Protein AF-A0A210Q682-F1 (afdb_monomer_lite)

Foldseek 3Di:
DLCLCQANDDPCSNVVVLVVVLVVCLVVVVVLDVVCDPVVLVCLQQDDTPRNLVSLVSVLSSLVSCVVPPCNVVSLVSLLVSLLVSLVNPLELSNQLSVLVSCVVVVSSHHDDPCNLSNLLSLLVSLQQYDQDPDPVCNVVSLVSLLSSLVSSLVSVVVDDVVSVLSNLVSLLCQQLDDDPVPDHTDLSSLSNVQSRDLVSLLVSLLVQLPPPVRDLSSLLSSLLSLLVNLVRPPGDPSLSNNVSNLVNCVVVPVVVSVVVSCVVCVVVLVVSVVVCVVVVDDDSD

Sequence (286 aa):
MSKWYLEGDSDVALSEGLSVYKLWAKYNLSVFEEYFNRQFLLTLLSSTYRNEANAVTLLHESMILLQCSSVCSSHMQVIEAKAISYVREHPSLPCISNFVKFLKEFRSCIPKGDFTGRFCVSLIDALSICSVPDNHEDVHQYVLGAEDISCLIKDIWDKTDSEVVMMSLKAIFGIISSVDEAGVEPSFCLGALAQHIPTEMLKVVVKFTINNPAIDNFSMTAALQRIVDWLQWPTARNIDQWIIAFLKGLAAVKRYSILISVTESKIEQVSKYELEADSNGRSSIL

Radius of gyration: 21.77 Å; chains: 1; bounding box: 48×41×62 Å

Organism: Mizuhopecten yessoensis (NCBI:txid6573)

Secondary structure (DSSP, 8-state):
-HHHHHH--SHHHHHHHHHHHHHHHHH-HHHHHHHS-HHHHHHHHHS--TTHHHHHHHHHHHHHHTTTSTTHHHHHHHHHHHHHHHHHH---HHHHHHHHHHHHH-GGGS--TTHHHHHHHHHHHHHHHPPPPSSHHHHHHHHHHHHHHHHHHHHHHTTS-HHHHHHHHHHHHHHHT---TT--PPPGGGHHHHTTS-HHHHHHHHHHHHH-TTS-HHHHHHHHHHHHHGGGSTT--SHHHHHHHHHHHHHHTT-HHHHHHHHHHHHHHHHHHHHHHHTTT-----

Structure (mmCIF, N/CA/C/O backbone):
data_AF-A0A210Q682-F1
#
_entry.id   AF-A0A210Q682-F1
#
loop_
_atom_site.group_PDB
_atom_site.id
_atom_site.type_symbol
_atom_site.label_atom_id
_atom_site.label_alt_id
_atom_site.label_comp_id
_atom_site.label_asym_id
_atom_site.label_entity_id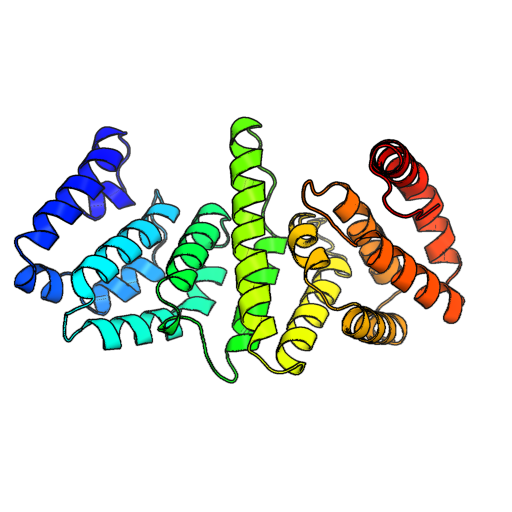
_atom_site.label_seq_id
_atom_site.pdbx_PDB_ins_code
_atom_site.Cartn_x
_atom_site.Cartn_y
_atom_site.Cartn_z
_atom_site.occupancy
_atom_site.B_iso_or_equiv
_atom_site.auth_seq_id
_atom_site.auth_comp_id
_atom_site.auth_asym_id
_atom_site.auth_atom_id
_atom_site.pdbx_PDB_model_num
ATOM 1 N N . MET A 1 1 ? -24.644 5.558 18.166 1.00 75.69 1 MET A N 1
ATOM 2 C CA . MET A 1 1 ? -23.324 6.212 18.300 1.00 75.69 1 MET A CA 1
ATOM 3 C C . MET A 1 1 ? -22.421 5.806 17.147 1.00 75.69 1 MET A C 1
ATOM 5 O O . MET A 1 1 ? -22.250 6.617 16.254 1.00 75.69 1 MET A O 1
ATOM 9 N N . SER A 1 2 ? -21.988 4.543 17.060 1.00 80.12 2 SER A N 1
ATOM 10 C CA . SER A 1 2 ? -21.234 4.013 15.904 1.00 80.12 2 SER A CA 1
ATOM 11 C C . SER A 1 2 ? -21.908 4.305 14.556 1.00 80.12 2 SER A C 1
ATOM 13 O O . SER A 1 2 ? -21.288 4.872 13.670 1.00 80.12 2 SER A O 1
ATOM 15 N N . LYS A 1 3 ? -23.215 4.036 14.431 1.00 85.44 3 LYS A N 1
ATOM 16 C CA . LYS A 1 3 ? -23.981 4.341 13.209 1.00 85.44 3 LYS A CA 1
ATOM 17 C C . LYS A 1 3 ? -23.988 5.832 12.839 1.00 85.44 3 LYS A C 1
ATOM 19 O O . LYS A 1 3 ? -23.982 6.146 11.663 1.00 85.44 3 LYS A O 1
ATOM 24 N N . TRP A 1 4 ? -23.988 6.745 13.813 1.00 85.44 4 TRP A N 1
ATOM 25 C CA . TRP A 1 4 ? -23.920 8.186 13.520 1.00 85.44 4 TRP A CA 1
ATOM 26 C C . TRP A 1 4 ? -22.554 8.583 12.972 1.00 85.44 4 TRP A C 1
ATOM 28 O O . TRP A 1 4 ? -22.479 9.422 12.090 1.00 85.44 4 TRP A O 1
ATOM 38 N N . TYR A 1 5 ? -21.488 7.950 13.456 1.00 90.12 5 TYR A N 1
ATOM 39 C CA . TYR A 1 5 ? -20.140 8.231 12.982 1.00 90.12 5 TYR A CA 1
ATOM 40 C C . TYR A 1 5 ? -19.838 7.600 11.612 1.00 90.12 5 TYR A C 1
ATOM 42 O O . TYR A 1 5 ? -19.104 8.171 10.811 1.00 90.12 5 TYR A O 1
ATOM 50 N N . LEU A 1 6 ? -20.414 6.429 11.328 1.00 89.06 6 LEU A N 1
ATOM 51 C CA . LEU A 1 6 ? -20.196 5.701 10.072 1.00 89.06 6 LEU A CA 1
ATOM 52 C C . LEU A 1 6 ? -21.124 6.179 8.943 1.00 89.06 6 LEU A C 1
ATOM 54 O O . LEU A 1 6 ? -20.691 6.306 7.803 1.00 89.06 6 LEU A O 1
ATOM 58 N N . GLU A 1 7 ? -22.382 6.485 9.268 1.00 88.69 7 GLU A N 1
ATOM 59 C CA . GLU A 1 7 ? -23.459 6.757 8.298 1.00 88.69 7 GLU A CA 1
ATOM 60 C C . GLU A 1 7 ? -24.089 8.147 8.461 1.00 88.69 7 GLU A C 1
ATOM 62 O O . GLU A 1 7 ? -25.130 8.425 7.872 1.00 88.69 7 GLU A O 1
ATOM 67 N N . GLY A 1 8 ? -23.538 8.995 9.331 1.00 84.81 8 GLY A N 1
ATOM 68 C CA . GLY A 1 8 ? -24.063 10.336 9.566 1.00 84.81 8 GLY A CA 1
ATOM 69 C C . GLY A 1 8 ? -23.749 11.302 8.430 1.00 84.81 8 GLY A C 1
ATOM 70 O O . GLY A 1 8 ? -22.712 11.199 7.776 1.00 84.81 8 GLY A O 1
ATOM 71 N N . ASP A 1 9 ? -24.644 12.277 8.269 1.00 86.06 9 ASP A N 1
ATOM 72 C CA . ASP A 1 9 ? -24.601 13.269 7.185 1.00 86.06 9 ASP A CA 1
ATOM 73 C C . ASP A 1 9 ? -24.245 14.675 7.672 1.00 86.06 9 ASP A C 1
ATOM 75 O O . ASP A 1 9 ? -23.995 15.561 6.862 1.00 86.06 9 ASP A O 1
ATOM 79 N N . SER A 1 10 ? -24.280 14.907 8.986 1.00 85.06 10 SER A N 1
ATOM 80 C CA . SER A 1 10 ? -24.019 16.215 9.580 1.00 85.06 10 SER A CA 1
ATOM 81 C C . SER A 1 10 ? -22.682 16.240 10.306 1.00 85.06 10 SER A C 1
ATOM 83 O O . SER A 1 10 ? -22.306 15.272 10.971 1.00 85.06 10 SER A O 1
ATOM 85 N N . ASP A 1 11 ? -22.012 17.392 10.270 1.00 79.62 11 ASP A N 1
ATOM 86 C CA . ASP A 1 11 ? -20.754 17.614 10.994 1.00 79.62 11 ASP A CA 1
ATOM 87 C C . ASP A 1 11 ? -20.893 17.311 12.488 1.00 79.62 11 ASP A C 1
ATOM 89 O O . ASP A 1 11 ? -19.981 16.773 13.111 1.00 79.62 11 ASP A O 1
ATOM 93 N N . VAL A 1 12 ? -22.070 17.579 13.064 1.00 82.19 12 VAL A N 1
ATOM 94 C CA . VAL A 1 12 ? -22.389 17.247 14.459 1.00 82.19 12 VAL A CA 1
ATOM 95 C C . VAL A 1 12 ? -22.458 15.732 14.658 1.00 82.19 12 VAL A C 1
ATOM 97 O O . VAL A 1 12 ? -21.885 15.219 15.612 1.00 82.19 12 VAL A O 1
ATOM 100 N N . ALA A 1 13 ? -23.113 14.987 13.760 1.00 81.69 13 ALA A N 1
ATOM 101 C CA . ALA A 1 13 ? -23.183 13.529 13.865 1.00 81.69 13 ALA A CA 1
ATOM 102 C C . ALA A 1 13 ? -21.793 12.878 13.781 1.00 81.69 13 ALA A C 1
ATOM 104 O O . ALA A 1 13 ? -21.544 11.899 14.486 1.00 81.69 13 ALA A O 1
ATOM 105 N N . LEU A 1 14 ? -20.889 13.437 12.972 1.00 84.06 14 LEU A N 1
ATOM 106 C CA . LEU A 1 14 ? -19.518 12.947 12.828 1.00 84.06 14 LEU A CA 1
ATOM 107 C C . LEU A 1 14 ? -18.627 13.345 14.017 1.00 84.06 14 LEU A C 1
ATOM 109 O O . LEU A 1 14 ? -17.964 12.488 14.602 1.00 84.06 14 LEU A O 1
ATOM 113 N N . SER A 1 15 ? -18.634 14.618 14.416 1.00 79.75 15 SER A N 1
ATOM 114 C CA . SER A 1 15 ? -17.775 15.133 15.498 1.00 79.75 15 SER A CA 1
ATOM 115 C C . SER A 1 15 ? -18.206 14.652 16.890 1.00 79.75 15 SER A C 1
ATOM 117 O O . SER A 1 15 ? -17.383 14.168 17.675 1.00 79.75 15 SER A O 1
ATOM 119 N N . GLU A 1 16 ? -19.504 14.700 17.188 1.00 86.81 16 GLU A N 1
ATOM 120 C CA . GLU A 1 16 ? -20.049 14.217 18.459 1.00 86.81 16 GLU A CA 1
ATOM 121 C C . GLU A 1 16 ? -20.175 12.693 18.466 1.00 86.81 16 GLU A C 1
ATOM 123 O O . GLU A 1 16 ? -19.984 12.057 19.501 1.00 86.81 16 GLU A O 1
ATOM 128 N N . GLY A 1 17 ? -20.448 12.067 17.316 1.00 88.88 17 GLY A N 1
ATOM 129 C CA . GLY A 1 17 ? -20.654 10.621 17.222 1.00 88.88 17 GLY A CA 1
ATOM 130 C C . GLY A 1 17 ? -19.478 9.811 17.764 1.00 88.88 17 GLY A C 1
ATOM 131 O O . GLY A 1 17 ? -19.692 8.887 18.558 1.00 88.88 17 GLY A O 1
ATOM 132 N N . LEU A 1 18 ? -18.248 10.181 17.389 1.00 90.19 18 LEU A N 1
ATOM 133 C CA . LEU A 1 18 ? -17.036 9.532 17.893 1.00 90.19 18 LEU A CA 1
ATOM 134 C C . LEU A 1 18 ? -16.775 9.873 19.365 1.00 90.19 18 LEU A C 1
ATOM 136 O O . LEU A 1 18 ? -16.440 8.992 20.156 1.00 90.19 18 LEU A O 1
ATOM 140 N N . SER A 1 19 ? -16.962 11.134 19.751 1.00 90.88 19 SER A N 1
ATOM 141 C CA . SER A 1 19 ? -16.722 11.607 21.120 1.00 90.88 19 SER A CA 1
ATOM 142 C C . SER A 1 19 ? -17.639 10.910 22.128 1.00 90.88 19 SER A C 1
ATOM 144 O O . SER A 1 19 ? -17.172 10.352 23.125 1.00 90.88 19 SER A O 1
ATOM 146 N N . VAL A 1 20 ? -18.939 10.855 21.828 1.00 92.88 20 VAL A N 1
ATOM 147 C CA . VAL A 1 20 ? -19.940 10.161 22.641 1.00 92.88 20 VAL A CA 1
ATOM 148 C C . VAL A 1 20 ? -19.671 8.654 22.654 1.00 92.88 20 VAL A C 1
ATOM 150 O O . VAL A 1 20 ? -19.749 8.043 23.718 1.00 92.88 20 VAL A O 1
ATOM 153 N N . TYR A 1 21 ? -19.287 8.056 21.518 1.00 93.62 21 TYR A N 1
ATOM 154 C CA . TYR A 1 21 ? -18.895 6.643 21.452 1.00 93.62 21 TYR A CA 1
ATOM 155 C C . TYR A 1 21 ? -17.741 6.322 22.410 1.00 93.62 21 TYR A C 1
ATOM 157 O O . TYR A 1 21 ? -17.871 5.423 23.243 1.00 93.62 21 TYR A O 1
ATOM 165 N N . LYS A 1 22 ? -16.647 7.092 22.345 1.00 93.44 22 LYS A N 1
ATOM 166 C CA . LYS A 1 22 ? -15.458 6.910 23.192 1.00 93.44 22 LYS A CA 1
ATOM 167 C C . LYS A 1 22 ? -15.783 7.062 24.673 1.00 93.44 22 LYS A C 1
ATOM 169 O O . LYS A 1 22 ? -15.381 6.227 25.481 1.00 93.44 22 LYS A O 1
ATOM 174 N N . LEU A 1 23 ? -16.509 8.121 25.034 1.00 94.00 23 LEU A N 1
ATOM 175 C CA . LEU A 1 23 ? -16.883 8.383 26.423 1.00 94.00 23 LEU A CA 1
ATOM 176 C C . LEU A 1 23 ? -17.783 7.275 26.961 1.00 94.00 23 LEU A C 1
ATOM 178 O O . LEU A 1 23 ? -17.499 6.718 28.020 1.00 94.00 23 LEU A O 1
ATOM 182 N N . TRP A 1 24 ? -18.829 6.910 26.222 1.00 94.69 24 TRP A N 1
ATOM 183 C CA . TRP A 1 24 ? -19.745 5.864 26.657 1.00 94.69 24 TRP A CA 1
ATOM 184 C C . TRP A 1 24 ? -19.026 4.524 26.832 1.00 94.69 24 TRP A C 1
ATOM 186 O O . TRP A 1 24 ? -19.178 3.894 27.878 1.00 94.69 24 TRP A O 1
ATOM 196 N N . ALA A 1 25 ? -18.195 4.125 25.866 1.00 94.12 25 ALA A N 1
ATOM 197 C CA . ALA A 1 25 ? -17.440 2.877 25.929 1.00 94.12 25 ALA A CA 1
ATOM 198 C C . ALA A 1 25 ? -16.466 2.851 27.119 1.00 94.12 25 ALA A C 1
ATOM 200 O O . ALA A 1 25 ? -16.417 1.867 27.854 1.00 94.12 25 ALA A O 1
ATOM 201 N N . LYS A 1 26 ? -15.767 3.963 27.385 1.00 93.69 26 LYS A N 1
ATOM 202 C CA . LYS A 1 26 ? -14.849 4.098 28.527 1.00 93.69 26 LYS A CA 1
ATOM 203 C C . LYS A 1 26 ? -15.537 3.901 29.883 1.00 93.69 26 LYS A C 1
ATOM 205 O O . LYS A 1 26 ? -14.935 3.319 30.781 1.00 93.69 26 LYS A O 1
ATOM 210 N N . TYR A 1 27 ? -16.768 4.385 30.048 1.00 94.19 27 TYR A N 1
ATOM 211 C CA . TYR A 1 27 ? -17.518 4.242 31.305 1.00 94.19 27 TYR A CA 1
ATOM 212 C C . TYR A 1 27 ? -18.336 2.944 31.396 1.00 94.19 27 TYR A C 1
ATOM 214 O O . TYR A 1 27 ? -18.815 2.615 32.477 1.00 94.19 27 TYR A O 1
ATOM 222 N N . ASN A 1 28 ? -18.481 2.197 30.296 1.00 94.44 28 ASN A N 1
ATOM 223 C CA . ASN A 1 28 ? -19.304 0.987 30.217 1.00 94.44 28 ASN A CA 1
ATOM 224 C C . ASN A 1 28 ? -18.528 -0.186 29.592 1.00 94.44 28 ASN A C 1
ATOM 226 O O . ASN A 1 28 ? -19.061 -0.893 28.740 1.00 94.44 28 ASN A O 1
ATOM 230 N N . LEU A 1 29 ? -17.268 -0.393 30.000 1.00 93.00 29 LEU A N 1
ATOM 231 C CA . LEU A 1 29 ? -16.345 -1.335 29.348 1.00 93.00 29 LEU A CA 1
ATOM 232 C C . LEU A 1 29 ? -16.886 -2.767 29.225 1.00 93.00 29 LEU A C 1
ATOM 234 O O . LEU A 1 29 ? -16.756 -3.357 28.162 1.00 93.00 29 LEU A O 1
ATOM 238 N N . SER A 1 30 ? -17.538 -3.316 30.254 1.00 91.81 30 SER A N 1
ATOM 239 C CA . SER A 1 30 ? -18.095 -4.678 30.187 1.00 91.81 30 SER A CA 1
ATOM 240 C C . SER A 1 30 ? -19.181 -4.817 29.116 1.00 91.81 30 SER A C 1
ATOM 242 O O . SER A 1 30 ? -19.174 -5.757 28.331 1.00 91.81 30 SER A O 1
ATOM 244 N N . VAL A 1 31 ? -20.086 -3.840 29.032 1.00 94.62 31 VAL A N 1
ATOM 245 C CA . VAL A 1 31 ? -21.132 -3.800 27.999 1.00 94.62 31 VAL A CA 1
ATOM 246 C C . VAL A 1 31 ? -20.513 -3.537 26.626 1.00 94.62 31 VAL A C 1
ATOM 248 O O . VAL A 1 31 ? -20.968 -4.058 25.609 1.00 94.62 31 VAL A O 1
ATOM 251 N N . PHE A 1 32 ? -19.456 -2.727 26.585 1.00 94.81 32 PHE A N 1
ATOM 252 C CA . PHE A 1 32 ? -18.733 -2.431 25.360 1.00 94.81 32 PHE A CA 1
ATOM 253 C C . PHE A 1 32 ? -18.017 -3.660 24.790 1.00 94.81 32 PHE A C 1
ATOM 255 O O . PHE A 1 32 ? -18.049 -3.851 23.579 1.00 94.81 32 PHE A O 1
ATOM 262 N N . GLU A 1 33 ? -17.436 -4.513 25.635 1.00 94.06 33 GLU A N 1
ATOM 263 C CA . GLU A 1 33 ? -16.836 -5.792 25.231 1.00 94.06 33 GLU A CA 1
ATOM 264 C C . GLU A 1 33 ? -17.853 -6.721 24.556 1.00 94.06 33 GLU A C 1
ATOM 266 O O . GLU A 1 33 ? -17.550 -7.331 23.530 1.00 94.06 33 GLU A O 1
ATOM 271 N N . GLU A 1 34 ? -19.076 -6.796 25.085 1.00 93.50 34 GLU A N 1
ATOM 272 C CA . GLU A 1 34 ? -20.160 -7.586 24.487 1.00 93.50 34 GLU A CA 1
ATOM 273 C C . GLU A 1 34 ? -20.662 -6.980 23.169 1.00 93.50 34 GLU A C 1
ATOM 275 O O . GLU A 1 34 ? -20.957 -7.701 22.207 1.00 93.50 34 GLU A O 1
ATOM 280 N N . TYR A 1 35 ? -20.753 -5.648 23.110 1.00 93.88 35 TYR A N 1
ATOM 281 C CA . TYR A 1 35 ? -21.166 -4.915 21.916 1.00 93.88 35 TYR A CA 1
ATOM 282 C C . TYR A 1 35 ? -20.137 -5.045 20.784 1.00 93.88 35 TYR A C 1
ATOM 284 O O . TYR A 1 35 ? -20.489 -5.416 19.661 1.00 93.88 35 TYR A O 1
ATOM 292 N N . PHE A 1 36 ? -18.864 -4.759 21.070 1.00 95.12 36 PHE A N 1
ATOM 293 C CA . PHE A 1 36 ? -17.760 -4.817 20.115 1.00 95.12 36 PHE A CA 1
ATOM 294 C C . PHE A 1 36 ? -17.254 -6.256 19.987 1.00 95.12 36 PHE A C 1
ATOM 296 O O . PHE A 1 36 ? -16.093 -6.556 20.222 1.00 95.12 36 PHE A O 1
ATOM 303 N N . ASN A 1 37 ? -18.152 -7.170 19.641 1.00 94.19 37 ASN A N 1
ATOM 304 C CA . ASN A 1 37 ? -17.829 -8.578 19.470 1.00 94.19 37 ASN A CA 1
ATOM 305 C C . ASN A 1 37 ? -17.298 -8.883 18.059 1.00 94.19 37 ASN A C 1
ATOM 307 O O . ASN A 1 37 ? -17.329 -8.060 17.139 1.00 94.19 37 ASN A O 1
ATOM 311 N N . ARG A 1 38 ? -16.887 -10.140 17.859 1.00 94.69 38 ARG A N 1
ATOM 312 C CA . ARG A 1 38 ? -16.397 -10.660 16.575 1.00 94.69 38 ARG A CA 1
ATOM 313 C C . ARG A 1 38 ? -17.326 -10.368 15.390 1.00 94.69 38 ARG A C 1
ATOM 315 O O . ARG A 1 38 ? -16.827 -10.070 14.309 1.00 94.69 38 ARG A O 1
ATOM 322 N N . GLN A 1 39 ? -18.645 -10.476 15.554 1.00 95.25 39 GLN A N 1
ATOM 323 C CA . GLN A 1 39 ? -19.583 -10.257 14.450 1.00 95.25 39 GLN A CA 1
ATOM 324 C C . GLN A 1 39 ? -19.630 -8.781 14.051 1.00 95.25 39 GLN A C 1
ATOM 326 O O . GLN A 1 39 ? -19.617 -8.467 12.858 1.00 95.25 39 GLN A O 1
ATOM 331 N N . PHE A 1 40 ? -19.642 -7.880 15.037 1.00 94.81 40 PHE A N 1
ATOM 332 C CA . PHE A 1 40 ? -19.555 -6.446 14.778 1.00 94.81 40 PHE A CA 1
ATOM 333 C C . PHE A 1 40 ? -18.237 -6.094 14.083 1.00 94.81 40 PHE A C 1
ATOM 335 O O . PHE A 1 40 ? -18.261 -5.421 13.059 1.00 94.81 40 PHE A O 1
ATOM 342 N N . LEU A 1 41 ? -17.109 -6.626 14.563 1.00 95.56 41 LEU A N 1
ATOM 343 C CA . LEU A 1 41 ? -15.789 -6.412 13.964 1.00 95.56 41 LEU A CA 1
ATOM 344 C C . LEU A 1 41 ? -15.712 -6.884 12.502 1.00 95.56 41 LEU A C 1
ATOM 346 O O . LEU A 1 41 ? -15.199 -6.169 11.646 1.00 95.56 41 LEU A O 1
ATOM 350 N N . LEU A 1 42 ? -16.249 -8.068 12.192 1.00 95.38 42 LEU A N 1
ATOM 351 C CA . LEU A 1 42 ? -16.309 -8.569 10.814 1.00 95.38 42 LEU A CA 1
ATOM 352 C C . LEU A 1 42 ? -17.178 -7.679 9.922 1.00 95.38 42 LEU A C 1
ATOM 354 O O . LEU A 1 42 ? -16.819 -7.423 8.777 1.00 95.38 42 LEU A O 1
ATOM 358 N N . THR A 1 43 ? -18.301 -7.197 10.455 1.00 94.69 43 THR A N 1
ATOM 359 C CA . THR A 1 43 ? -19.189 -6.275 9.739 1.00 94.69 43 THR A CA 1
ATOM 360 C C . THR A 1 43 ? -18.481 -4.945 9.481 1.00 94.69 43 THR A C 1
ATOM 362 O O . THR A 1 43 ? -18.525 -4.453 8.358 1.00 94.69 43 THR A O 1
ATOM 365 N N . LEU A 1 44 ? -17.763 -4.419 10.478 1.00 94.62 44 LEU A N 1
ATOM 366 C CA . LEU A 1 44 ? -16.999 -3.174 10.391 1.00 94.62 44 LEU A CA 1
ATOM 367 C C . LEU A 1 44 ? -15.909 -3.219 9.315 1.00 94.62 44 LEU A C 1
ATOM 369 O O . LEU A 1 44 ? -15.661 -2.214 8.663 1.00 94.62 44 LEU A O 1
ATOM 373 N N . LEU A 1 45 ? -15.268 -4.373 9.120 1.00 94.06 45 LEU A N 1
ATOM 374 C CA . LEU A 1 45 ? -14.185 -4.530 8.144 1.00 94.06 45 LEU A CA 1
ATOM 375 C C . LEU A 1 45 ? -14.667 -4.871 6.725 1.00 94.06 45 LEU A C 1
ATOM 377 O O . LEU A 1 45 ? -13.923 -4.654 5.777 1.00 94.06 45 LEU A O 1
ATOM 381 N N . SER A 1 46 ? -15.872 -5.420 6.561 1.00 91.50 46 SER A N 1
ATOM 382 C CA . SER A 1 46 ? -16.365 -5.878 5.249 1.00 91.50 46 SER A CA 1
ATOM 383 C C . SER A 1 46 ? -17.531 -5.063 4.684 1.00 91.50 46 SER A C 1
ATOM 385 O O . SER A 1 46 ? -17.927 -5.296 3.548 1.00 91.50 46 SER A O 1
ATOM 387 N N . SER A 1 47 ? -18.107 -4.130 5.444 1.00 90.56 47 SER A N 1
ATOM 388 C CA . SER A 1 47 ? -19.213 -3.296 4.951 1.00 90.56 47 SER A CA 1
ATOM 389 C C . SER A 1 47 ? -18.699 -2.010 4.317 1.00 90.56 47 SER A C 1
ATOM 391 O O . SER A 1 47 ? -17.756 -1.403 4.816 1.00 90.56 47 SER A O 1
ATOM 393 N N . THR A 1 48 ? -19.377 -1.560 3.267 1.00 89.31 48 THR A N 1
ATOM 394 C CA . THR A 1 48 ? -19.221 -0.219 2.695 1.00 89.31 48 THR A CA 1
ATOM 395 C C . THR A 1 48 ? -20.114 0.751 3.463 1.00 89.31 48 THR A C 1
ATOM 397 O O . THR A 1 48 ? -21.341 0.627 3.423 1.00 89.31 48 THR A O 1
ATOM 400 N N . TYR A 1 49 ? -19.505 1.685 4.185 1.00 89.56 49 TYR A N 1
ATOM 401 C CA . TYR A 1 49 ? -20.200 2.738 4.930 1.00 89.56 49 TYR A CA 1
ATOM 402 C C . TYR A 1 49 ? -20.207 4.030 4.123 1.00 89.56 49 TYR A C 1
ATOM 404 O O . TYR A 1 49 ? -19.323 4.237 3.299 1.00 89.56 49 TYR A O 1
ATOM 412 N N . ARG A 1 50 ? -21.126 4.959 4.402 1.00 86.44 50 ARG A N 1
ATOM 413 C CA . ARG A 1 50 ? -21.066 6.286 3.769 1.00 86.44 50 ARG A CA 1
ATOM 414 C C . ARG A 1 50 ? -19.728 6.993 4.004 1.00 86.44 50 ARG A C 1
ATOM 416 O O . ARG A 1 50 ? -19.197 7.618 3.094 1.00 86.44 50 ARG A O 1
ATOM 423 N N . ASN A 1 51 ? -19.189 6.883 5.217 1.00 88.25 51 ASN A N 1
ATOM 424 C CA . ASN A 1 51 ? -17.887 7.430 5.587 1.00 88.25 51 ASN A CA 1
ATOM 425 C C . ASN A 1 51 ? -16.894 6.284 5.832 1.00 88.25 51 ASN A C 1
ATOM 427 O O . ASN A 1 51 ? -16.533 6.003 6.974 1.00 88.25 51 ASN A O 1
ATOM 431 N N . GLU A 1 52 ? -16.472 5.588 4.774 1.00 88.00 52 GLU A N 1
ATOM 432 C CA . GLU A 1 52 ? -15.653 4.364 4.873 1.00 88.00 52 GLU A CA 1
ATOM 433 C C . GLU A 1 52 ? -14.394 4.535 5.741 1.00 88.00 52 GLU A C 1
ATOM 435 O O . GLU A 1 52 ? -14.104 3.694 6.594 1.00 88.00 52 GLU A O 1
ATOM 440 N N . ALA A 1 53 ? -13.695 5.669 5.618 1.00 88.75 53 ALA A N 1
ATOM 441 C CA . ALA A 1 53 ? -12.466 5.935 6.371 1.00 88.75 53 ALA A CA 1
ATOM 442 C C . ALA A 1 53 ? -12.683 5.987 7.897 1.00 88.75 53 ALA A C 1
ATOM 444 O O . ALA A 1 53 ? -11.746 5.736 8.664 1.00 88.75 53 ALA A O 1
ATOM 445 N N . ASN A 1 54 ? -13.916 6.261 8.342 1.00 92.44 54 ASN A N 1
ATOM 446 C CA . ASN A 1 54 ? -14.292 6.305 9.754 1.00 92.44 54 ASN A CA 1
ATOM 447 C C . ASN A 1 54 ? -14.380 4.908 10.378 1.00 92.44 54 ASN A C 1
ATOM 449 O O . ASN A 1 54 ? -14.256 4.788 11.600 1.00 92.44 54 ASN A O 1
ATOM 453 N N . ALA A 1 55 ? -14.561 3.851 9.576 1.00 93.56 55 ALA A N 1
ATOM 454 C CA . ALA A 1 55 ? -14.618 2.479 10.077 1.00 93.56 55 ALA A CA 1
ATOM 455 C C . ALA A 1 55 ? -13.329 2.103 10.814 1.00 93.56 55 ALA A C 1
ATOM 457 O O . ALA A 1 55 ? -13.371 1.577 11.928 1.00 93.56 55 ALA A O 1
ATOM 458 N N . VAL A 1 56 ? -12.179 2.460 10.239 1.00 94.81 56 VAL A N 1
ATOM 459 C CA . VAL A 1 56 ? -10.874 2.204 10.855 1.00 94.81 56 VAL A CA 1
ATOM 460 C C . VAL A 1 56 ? -10.611 3.117 12.043 1.00 94.81 56 VAL A C 1
ATOM 462 O O . VAL A 1 56 ? -10.056 2.658 13.036 1.00 94.81 56 VAL A O 1
ATOM 465 N N . THR A 1 57 ? -11.027 4.382 11.994 1.00 93.69 57 THR A N 1
ATOM 466 C CA . THR A 1 57 ? -10.898 5.278 13.153 1.00 93.69 57 THR A CA 1
ATOM 467 C C . THR A 1 57 ? -11.688 4.735 14.344 1.00 93.69 57 THR A C 1
ATOM 469 O O . THR A 1 57 ? -11.185 4.679 15.464 1.00 93.69 57 THR A O 1
ATOM 472 N N . LEU A 1 58 ? -12.909 4.248 14.102 1.00 94.50 58 LEU A N 1
ATOM 473 C CA . LEU A 1 58 ? -13.721 3.610 15.133 1.00 94.50 58 LEU A CA 1
ATOM 474 C C . LEU A 1 58 ? -13.085 2.302 15.623 1.00 94.50 58 LEU A C 1
ATOM 476 O O . LEU A 1 58 ? -13.077 2.053 16.830 1.00 94.50 58 LEU A O 1
ATOM 480 N N . LEU A 1 59 ? -12.533 1.483 14.721 1.00 96.00 59 LEU A N 1
ATOM 481 C CA . LEU A 1 59 ? -11.776 0.279 15.073 1.00 96.00 59 LEU A CA 1
ATOM 482 C C . LEU A 1 59 ? -10.599 0.610 15.994 1.00 96.00 59 LEU A C 1
ATOM 484 O O . LEU A 1 59 ? -10.437 -0.031 17.028 1.00 96.00 59 LEU A O 1
ATOM 488 N N . HIS A 1 60 ? -9.798 1.607 15.629 1.00 95.88 60 HIS A N 1
ATOM 489 C CA . HIS A 1 60 ? -8.616 2.038 16.368 1.00 95.88 60 HIS A CA 1
ATOM 490 C C . HIS A 1 60 ? -8.969 2.451 17.797 1.00 95.88 60 HIS A C 1
ATOM 492 O O . HIS A 1 60 ? -8.443 1.875 18.749 1.00 95.88 60 HIS A O 1
ATOM 498 N N . GLU A 1 61 ? -9.956 3.331 17.956 1.00 95.12 61 GLU A N 1
ATOM 499 C CA . GLU A 1 61 ? -10.440 3.770 19.269 1.00 95.12 61 GLU A CA 1
ATOM 500 C C . GLU A 1 61 ? -11.018 2.615 20.097 1.00 95.12 61 GLU A C 1
ATOM 502 O O . GLU A 1 61 ? -10.794 2.522 21.305 1.00 95.12 61 GLU A O 1
ATOM 507 N N . SER A 1 62 ? -11.726 1.688 19.447 1.00 95.31 62 SER A N 1
ATOM 508 C CA . SER A 1 62 ? -12.272 0.499 20.112 1.00 95.31 62 SER A CA 1
ATOM 509 C C . SER A 1 62 ? -11.162 -0.421 20.613 1.00 95.31 62 SER A C 1
ATOM 511 O O . SER A 1 62 ? -11.224 -0.901 21.742 1.00 95.31 62 SER A O 1
ATOM 513 N N . MET A 1 63 ? -10.121 -0.638 19.807 1.00 96.12 63 MET A N 1
ATOM 514 C CA . MET A 1 63 ? -8.978 -1.466 20.188 1.00 96.12 63 MET A CA 1
ATOM 515 C C . MET A 1 63 ? -8.152 -0.830 21.309 1.00 96.12 63 MET A C 1
ATOM 517 O O . MET A 1 63 ? -7.696 -1.563 22.183 1.00 96.12 63 MET A O 1
ATOM 521 N N . ILE A 1 64 ? -8.009 0.502 21.345 1.00 95.56 64 ILE A N 1
ATOM 522 C CA . ILE A 1 64 ? -7.376 1.216 22.469 1.00 95.56 64 ILE A CA 1
ATOM 523 C C . ILE A 1 64 ? -8.138 0.949 23.772 1.00 95.56 64 ILE A C 1
ATOM 525 O O . ILE A 1 64 ? -7.535 0.585 24.780 1.00 95.56 64 ILE A O 1
ATOM 529 N N . LEU A 1 65 ? -9.466 1.089 23.758 1.00 94.31 65 LEU A N 1
ATOM 530 C CA . LEU A 1 65 ? -10.296 0.861 24.947 1.00 94.31 65 LEU A CA 1
ATOM 531 C C . LEU A 1 65 ? -10.265 -0.600 25.414 1.00 94.31 65 LEU A C 1
ATOM 533 O O . LEU A 1 65 ? -10.347 -0.867 26.612 1.00 94.31 65 LEU A O 1
ATOM 537 N N . LEU A 1 66 ? -10.117 -1.536 24.476 1.00 93.88 66 LEU A N 1
ATOM 538 C CA . LEU A 1 66 ? -10.094 -2.973 24.735 1.00 93.88 66 LEU A CA 1
ATOM 539 C C . LEU A 1 66 ? -8.689 -3.539 24.972 1.00 93.88 66 LEU A C 1
ATOM 541 O O . LEU A 1 66 ? -8.580 -4.743 25.181 1.00 93.88 66 LEU A O 1
ATOM 545 N N . GLN A 1 67 ? -7.617 -2.734 24.976 1.00 91.31 67 GLN A N 1
ATOM 546 C CA . GLN A 1 67 ? -6.235 -3.241 25.055 1.00 91.31 67 GLN A CA 1
ATOM 547 C C . GLN A 1 67 ? -5.985 -4.179 26.246 1.00 91.31 67 GLN A C 1
ATOM 549 O O . GLN A 1 67 ? -5.268 -5.168 26.101 1.00 91.31 67 GLN A O 1
ATOM 554 N N . CYS A 1 68 ? -6.597 -3.894 27.397 1.00 87.50 68 CYS A N 1
ATOM 555 C CA . CYS A 1 68 ? -6.472 -4.693 28.622 1.00 87.50 68 CYS A CA 1
ATOM 556 C C . CYS A 1 68 ? -7.537 -5.794 28.754 1.00 87.50 68 CYS A C 1
ATOM 558 O O . CYS A 1 68 ? -7.567 -6.501 29.761 1.00 87.50 68 CYS A O 1
ATOM 560 N N . SER A 1 69 ? -8.429 -5.924 27.772 1.00 90.19 69 SER A N 1
ATOM 561 C CA . SER A 1 69 ? -9.516 -6.893 27.793 1.00 90.19 69 SER A CA 1
ATOM 562 C C . SER A 1 69 ? -9.069 -8.275 27.320 1.00 90.19 69 SER A C 1
ATOM 564 O O . SER A 1 69 ? -8.207 -8.420 26.449 1.00 90.19 69 SER A O 1
ATOM 566 N N . SER A 1 70 ? -9.739 -9.310 27.828 1.00 89.25 70 SER A N 1
ATOM 567 C CA . SER A 1 70 ? -9.548 -10.694 27.386 1.00 89.25 70 SER A CA 1
ATOM 568 C C . SER A 1 70 ? -9.875 -10.909 25.898 1.00 89.25 70 SER A C 1
ATOM 570 O O . SER A 1 70 ? -9.273 -11.776 25.260 1.00 89.25 70 SER A O 1
ATOM 572 N N . VAL A 1 71 ? -10.764 -10.094 25.312 1.00 91.31 71 VAL A N 1
ATOM 573 C CA . VAL A 1 71 ? -11.161 -10.200 23.892 1.00 91.31 71 VAL A CA 1
ATOM 574 C C . VAL A 1 71 ? -10.161 -9.558 22.926 1.00 91.31 71 VAL A C 1
ATOM 576 O O . VAL A 1 71 ? -10.235 -9.771 21.719 1.00 91.31 71 VAL A O 1
ATOM 579 N N . CYS A 1 72 ? -9.188 -8.797 23.431 1.00 93.06 72 CYS A N 1
ATOM 580 C CA . CYS A 1 72 ? -8.240 -8.052 22.604 1.00 93.06 72 CYS A CA 1
ATOM 581 C C . CYS A 1 72 ? -7.466 -8.961 21.637 1.00 93.06 72 CYS A C 1
ATOM 583 O O . CYS A 1 72 ? -7.413 -8.711 20.433 1.00 93.06 72 CYS A O 1
ATOM 585 N N . SER A 1 73 ? -6.928 -10.072 22.150 1.00 93.69 73 SER A N 1
ATOM 586 C CA . SER A 1 73 ? -6.145 -11.025 21.354 1.00 93.69 73 SER A CA 1
ATOM 587 C C . SER A 1 73 ? -6.976 -11.675 20.241 1.00 93.69 73 SER A C 1
ATOM 589 O O . SER A 1 73 ? -6.516 -11.786 19.104 1.00 93.69 73 SER A O 1
ATOM 591 N N . SER A 1 74 ? -8.229 -12.049 20.529 1.00 94.56 74 SER A N 1
ATOM 592 C CA . SER A 1 74 ? -9.108 -12.653 19.523 1.00 94.56 74 SER A CA 1
ATOM 593 C C . SER A 1 74 ? -9.514 -11.644 18.445 1.00 94.56 74 SER A C 1
ATOM 595 O O . SER A 1 74 ? -9.573 -12.005 17.270 1.00 94.56 74 SER A O 1
ATOM 597 N N . HIS A 1 75 ? -9.714 -10.371 18.801 1.00 95.88 75 HIS A N 1
ATOM 598 C CA . HIS A 1 75 ? -9.941 -9.303 17.825 1.00 95.88 75 HIS A CA 1
ATOM 599 C C . HIS A 1 75 ? -8.716 -9.051 16.946 1.00 95.88 75 HIS A C 1
ATOM 601 O O . HIS A 1 75 ? -8.867 -8.983 15.728 1.00 95.88 75 HIS A O 1
ATOM 607 N N . MET A 1 76 ? -7.506 -9.006 17.516 1.00 96.25 76 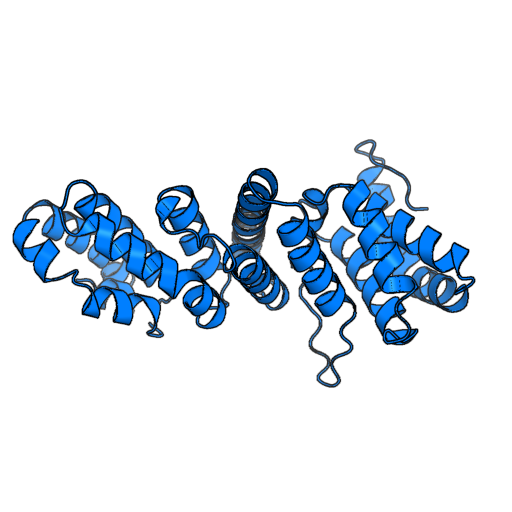MET A N 1
ATOM 608 C CA . MET A 1 76 ? -6.278 -8.855 16.725 1.00 96.25 76 MET A CA 1
ATOM 609 C C . MET A 1 76 ? -6.117 -9.977 15.690 1.00 96.25 76 MET A C 1
ATOM 611 O O . MET A 1 76 ? -5.765 -9.698 14.548 1.00 96.25 76 MET A O 1
ATOM 615 N N . GLN A 1 77 ? -6.441 -11.225 16.046 1.00 95.50 77 GLN A N 1
ATOM 616 C CA . GLN A 1 77 ? -6.409 -12.355 15.105 1.00 95.50 77 GLN A CA 1
ATOM 617 C C . GLN A 1 77 ? -7.437 -12.214 13.974 1.00 95.50 77 GLN A C 1
ATOM 619 O O . GLN A 1 77 ? -7.151 -12.556 12.827 1.00 95.50 77 GLN A O 1
ATOM 624 N N . VAL A 1 78 ? -8.637 -11.709 14.278 1.00 96.62 78 VAL A N 1
ATOM 625 C CA . VAL A 1 78 ? -9.662 -11.444 13.256 1.00 96.62 78 VAL A CA 1
ATOM 626 C C . VAL A 1 78 ? -9.200 -10.341 12.304 1.00 96.62 78 VAL A C 1
ATOM 628 O O . VAL A 1 78 ? -9.367 -10.489 11.095 1.00 96.62 78 VAL A O 1
ATOM 631 N N . ILE A 1 79 ? -8.593 -9.273 12.828 1.00 97.06 79 ILE A N 1
ATOM 632 C CA . ILE A 1 79 ? -8.070 -8.167 12.017 1.00 97.06 79 ILE A CA 1
ATOM 633 C C . ILE A 1 79 ? -6.902 -8.649 11.152 1.00 97.06 79 ILE A C 1
ATOM 635 O O . ILE A 1 79 ? -6.893 -8.366 9.958 1.00 97.06 79 ILE A O 1
ATOM 639 N N . GLU A 1 80 ? -5.978 -9.440 11.708 1.00 96.94 80 GLU A N 1
ATOM 640 C CA . GLU A 1 80 ? -4.884 -10.065 10.951 1.00 96.94 80 GLU A CA 1
ATOM 641 C C . GLU A 1 80 ? -5.420 -10.882 9.769 1.00 96.94 80 GLU A C 1
ATOM 643 O O . GLU A 1 80 ? -4.993 -10.692 8.629 1.00 96.94 80 GLU A O 1
ATOM 648 N N . ALA A 1 81 ? -6.421 -11.734 10.011 1.00 95.62 81 ALA A N 1
ATOM 649 C CA . ALA A 1 81 ? -7.035 -12.555 8.970 1.00 95.62 81 ALA A CA 1
ATOM 650 C C . ALA A 1 81 ? -7.793 -11.734 7.907 1.00 95.62 81 ALA A C 1
ATOM 652 O O . ALA A 1 81 ? -7.929 -12.180 6.767 1.00 95.62 81 ALA A O 1
ATOM 653 N N . LYS A 1 82 ? -8.295 -10.547 8.269 1.00 96.25 82 LYS A N 1
ATOM 654 C CA . LYS A 1 82 ? -9.064 -9.657 7.386 1.00 96.25 82 LYS A CA 1
ATOM 655 C C . LYS A 1 82 ? -8.245 -8.540 6.744 1.00 96.25 82 LYS A C 1
ATOM 657 O O . LYS A 1 82 ? -8.767 -7.870 5.859 1.00 96.25 82 LYS A O 1
ATOM 662 N N . ALA A 1 83 ? -6.978 -8.357 7.111 1.00 96.69 83 ALA A N 1
ATOM 663 C CA . ALA A 1 83 ? -6.172 -7.234 6.635 1.00 96.69 83 ALA A CA 1
ATOM 664 C C . ALA A 1 83 ? -6.032 -7.201 5.103 1.00 96.69 83 ALA A C 1
ATOM 666 O O . ALA A 1 83 ? -6.206 -6.151 4.493 1.00 96.69 83 ALA A O 1
ATOM 667 N N . ILE A 1 84 ? -5.788 -8.354 4.466 1.00 96.62 84 ILE A N 1
ATOM 668 C CA . ILE A 1 84 ? -5.667 -8.439 2.999 1.00 96.62 84 ILE A CA 1
ATOM 669 C C . ILE A 1 84 ? -7.009 -8.155 2.314 1.00 96.62 84 ILE A C 1
ATOM 671 O O . ILE A 1 84 ? -7.045 -7.434 1.320 1.00 96.62 84 ILE A O 1
ATOM 675 N N . SER A 1 85 ? -8.115 -8.719 2.817 1.00 95.69 85 SER A N 1
ATOM 676 C CA . SER A 1 85 ? -9.439 -8.465 2.232 1.00 95.69 85 SER A CA 1
ATOM 677 C C . SER A 1 85 ? -9.849 -7.008 2.404 1.00 95.69 85 SER A C 1
ATOM 679 O O . SER A 1 85 ? -10.347 -6.424 1.455 1.00 95.69 85 SER A O 1
ATOM 681 N N . TYR A 1 86 ? -9.556 -6.403 3.559 1.00 95.94 86 TYR A N 1
ATOM 682 C CA . TYR A 1 86 ? -9.873 -5.003 3.830 1.00 95.94 86 TYR A CA 1
ATOM 683 C C . TYR A 1 86 ? -9.218 -4.066 2.805 1.00 95.94 86 TYR A C 1
ATOM 685 O O . TYR A 1 86 ? -9.901 -3.251 2.199 1.00 95.94 86 TYR A O 1
ATOM 693 N N . VAL A 1 87 ? -7.915 -4.230 2.543 1.00 95.69 87 VAL A N 1
ATOM 694 C CA . VAL A 1 87 ? -7.191 -3.403 1.555 1.00 95.69 87 VAL A CA 1
ATOM 695 C C . VAL A 1 87 ? -7.771 -3.553 0.143 1.00 95.69 87 VAL A C 1
ATOM 697 O O . VAL A 1 87 ? -7.793 -2.592 -0.618 1.00 95.69 87 VAL A O 1
ATOM 700 N N . ARG A 1 88 ? -8.251 -4.750 -0.213 1.00 93.62 88 ARG A N 1
ATOM 701 C CA . ARG A 1 88 ? -8.839 -5.025 -1.534 1.00 93.62 88 ARG A CA 1
ATOM 702 C C . ARG A 1 88 ? -10.269 -4.513 -1.676 1.00 93.62 88 ARG A C 1
ATOM 704 O O . ARG A 1 88 ? -10.651 -4.099 -2.763 1.00 93.62 88 ARG A O 1
ATOM 711 N N . GLU A 1 89 ? -11.055 -4.602 -0.608 1.00 92.38 89 GLU A N 1
ATOM 712 C CA . GLU A 1 89 ? -12.462 -4.189 -0.577 1.00 92.38 89 GLU A CA 1
ATOM 713 C C . GLU A 1 89 ? -12.598 -2.661 -0.467 1.00 92.38 89 GLU A C 1
ATOM 715 O O . GLU A 1 89 ? -13.559 -2.110 -0.992 1.00 92.38 89 GLU A O 1
ATOM 720 N N . HIS A 1 90 ? -11.611 -1.979 0.132 1.00 91.38 90 HIS A N 1
ATOM 721 C CA . HIS A 1 90 ? -11.629 -0.532 0.388 1.00 91.38 90 HIS A CA 1
ATOM 722 C C . HIS A 1 90 ? -10.391 0.167 -0.206 1.00 91.38 90 HIS A C 1
ATOM 724 O O . HIS A 1 90 ? -9.522 0.618 0.546 1.00 91.38 90 HIS A O 1
ATOM 730 N N . PRO A 1 91 ? -10.274 0.276 -1.546 1.00 86.38 91 PRO A N 1
ATOM 731 C CA . PRO A 1 91 ? -9.071 0.776 -2.218 1.00 86.38 91 PRO A CA 1
ATOM 732 C C . PRO A 1 91 ? -8.816 2.287 -2.064 1.00 86.38 91 PRO A C 1
ATOM 734 O O . PRO A 1 91 ? -7.874 2.818 -2.651 1.00 86.38 91 PRO A O 1
ATOM 737 N N . SER A 1 92 ? -9.648 3.013 -1.313 1.00 89.19 92 SER A N 1
ATOM 738 C CA . SER A 1 92 ? -9.493 4.456 -1.152 1.00 89.19 92 SER A CA 1
ATOM 739 C C . SER A 1 92 ? -8.296 4.795 -0.257 1.00 89.19 92 SER A C 1
ATOM 741 O O . SER A 1 92 ? -8.075 4.209 0.809 1.00 89.19 92 SER A O 1
ATOM 743 N N . LEU A 1 93 ? -7.513 5.791 -0.676 1.00 90.38 93 LEU A N 1
ATOM 744 C CA . LEU A 1 93 ? -6.294 6.164 0.035 1.00 90.38 93 LEU A CA 1
ATOM 745 C C . LEU A 1 93 ? -6.530 6.569 1.504 1.00 90.38 93 LEU A C 1
ATOM 747 O O . LEU A 1 93 ? -5.743 6.143 2.352 1.00 90.38 93 LEU A O 1
ATOM 751 N N . PRO A 1 94 ? -7.593 7.321 1.864 1.00 91.06 94 PRO A N 1
ATOM 752 C CA . PRO A 1 94 ? -7.881 7.627 3.266 1.00 91.06 94 PRO A CA 1
ATOM 753 C C . PRO A 1 94 ? -8.157 6.372 4.108 1.00 91.06 94 PRO A C 1
ATOM 755 O O . PRO A 1 94 ? -7.639 6.258 5.222 1.00 91.06 94 PRO A O 1
ATOM 758 N N . CYS A 1 95 ? -8.909 5.400 3.574 1.00 92.62 95 CYS A N 1
ATOM 759 C CA . CYS A 1 95 ? -9.187 4.133 4.257 1.00 92.62 95 CYS A CA 1
ATOM 760 C C . CYS A 1 95 ? -7.905 3.350 4.524 1.00 92.62 95 CYS A C 1
ATOM 762 O O . CYS A 1 95 ? -7.676 2.890 5.647 1.00 92.62 95 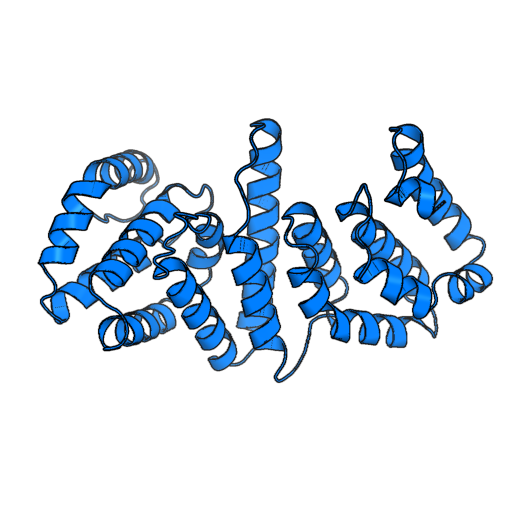CYS A O 1
ATOM 764 N N . ILE A 1 96 ? -7.055 3.218 3.505 1.00 94.62 96 ILE A N 1
ATOM 765 C CA . ILE A 1 96 ? -5.815 2.449 3.611 1.00 94.62 96 ILE A CA 1
ATOM 766 C C . ILE A 1 96 ? -4.806 3.180 4.495 1.00 94.62 96 ILE A C 1
ATOM 768 O O . ILE A 1 96 ? -4.191 2.542 5.342 1.00 94.62 96 ILE A O 1
ATOM 772 N N . SER A 1 97 ? -4.666 4.504 4.380 1.00 94.31 97 SER A N 1
ATOM 773 C CA . SER A 1 97 ? -3.782 5.295 5.247 1.00 94.31 97 SER A CA 1
ATOM 774 C C . SER A 1 97 ? -4.177 5.158 6.721 1.00 94.31 97 SER A C 1
ATOM 776 O O . SER A 1 97 ? -3.323 4.848 7.556 1.00 94.31 97 SER A O 1
ATOM 778 N N . ASN A 1 98 ? -5.468 5.288 7.050 1.00 94.56 98 ASN A N 1
ATOM 779 C CA . ASN A 1 98 ? -5.953 5.068 8.415 1.00 94.56 98 ASN A CA 1
ATOM 780 C C . ASN A 1 98 ? -5.666 3.636 8.883 1.00 94.56 98 ASN A C 1
ATOM 782 O O . ASN A 1 98 ? -5.233 3.432 10.020 1.00 94.56 98 ASN A O 1
ATOM 786 N N . PHE A 1 99 ? -5.855 2.641 8.012 1.00 96.94 99 PHE A N 1
ATOM 787 C CA . PHE A 1 99 ? -5.595 1.241 8.352 1.00 96.94 99 PHE A CA 1
ATOM 788 C C . PHE A 1 99 ? -4.113 0.968 8.577 1.00 96.94 99 PHE A C 1
ATOM 790 O O . PHE A 1 99 ? -3.739 0.302 9.538 1.00 96.94 99 PHE A O 1
ATOM 797 N N . VAL A 1 100 ? -3.248 1.557 7.762 1.00 96.50 100 VAL A N 1
ATOM 798 C CA . VAL A 1 100 ? -1.802 1.477 7.934 1.00 96.50 100 VAL A CA 1
ATOM 799 C C . VAL A 1 100 ? -1.355 2.147 9.235 1.00 96.50 100 VAL A C 1
ATOM 801 O O . VAL A 1 100 ? -0.547 1.561 9.958 1.00 96.50 100 VAL A O 1
ATOM 804 N N . LYS A 1 101 ? -1.901 3.318 9.589 1.00 95.62 101 LYS A N 1
ATOM 805 C CA . LYS A 1 101 ? -1.642 3.965 10.890 1.00 95.62 101 LYS A CA 1
ATOM 806 C C . LYS A 1 101 ? -2.062 3.064 12.052 1.00 95.62 101 LYS A C 1
ATOM 808 O O . LYS A 1 101 ? -1.269 2.851 12.967 1.00 95.62 101 LYS A O 1
ATOM 813 N N . PHE A 1 102 ? -3.247 2.458 11.964 1.00 96.81 102 PHE A N 1
ATOM 814 C CA . PHE A 1 102 ? -3.708 1.459 12.926 1.00 96.81 102 PHE A CA 1
ATOM 815 C C . PHE A 1 102 ? -2.721 0.283 13.044 1.00 96.81 102 PHE A C 1
ATOM 817 O O . PHE A 1 102 ? -2.315 -0.071 14.148 1.00 96.81 102 PHE A O 1
ATOM 824 N N . LEU A 1 103 ? -2.272 -0.296 11.926 1.00 97.19 103 LEU A N 1
ATOM 825 C CA . LEU A 1 103 ? -1.337 -1.428 11.918 1.00 97.19 103 LEU A CA 1
ATOM 826 C C . LEU A 1 103 ? 0.058 -1.067 12.447 1.00 97.19 103 LEU A C 1
ATOM 828 O O . LEU A 1 103 ? 0.734 -1.926 13.017 1.00 97.19 103 LEU A O 1
ATOM 832 N N . LYS A 1 104 ? 0.502 0.188 12.283 1.00 94.81 104 LYS A N 1
ATOM 833 C CA . LYS A 1 104 ? 1.764 0.675 12.863 1.00 94.81 104 LYS A CA 1
ATOM 834 C C . LYS A 1 104 ? 1.727 0.649 14.395 1.00 94.81 104 LYS A C 1
ATOM 836 O O . LYS A 1 104 ? 2.757 0.335 14.996 1.00 94.81 104 LYS A O 1
ATOM 841 N N . GLU A 1 105 ? 0.571 0.925 14.998 1.00 95.31 105 GLU A N 1
ATOM 842 C CA . GLU A 1 105 ? 0.353 0.855 16.449 1.00 95.31 105 GLU A CA 1
ATOM 843 C C . GLU A 1 105 ? 0.068 -0.582 16.918 1.00 95.31 105 GLU A C 1
ATOM 845 O O . GLU A 1 105 ? 0.716 -1.090 17.832 1.00 95.31 105 GLU A O 1
ATOM 850 N N . PHE A 1 106 ? -0.827 -1.292 16.230 1.00 95.56 106 PHE A N 1
ATOM 851 C CA . PHE A 1 106 ? -1.231 -2.664 16.543 1.00 95.56 106 PHE A CA 1
ATOM 852 C C . PHE A 1 106 ? -0.512 -3.689 15.655 1.00 95.56 106 PHE A C 1
ATOM 854 O O . PHE A 1 106 ? -1.140 -4.444 14.910 1.00 95.56 106 PHE A O 1
ATOM 861 N N . ARG A 1 107 ? 0.823 -3.760 15.764 1.00 94.06 107 ARG A N 1
ATOM 862 C CA . ARG A 1 107 ? 1.696 -4.593 14.901 1.00 94.06 107 ARG A CA 1
ATOM 863 C C . ARG A 1 107 ? 1.316 -6.077 14.847 1.00 94.06 107 ARG A C 1
ATOM 865 O O . ARG A 1 107 ? 1.558 -6.727 13.835 1.00 94.06 107 ARG A O 1
ATOM 872 N N . SER A 1 108 ? 0.702 -6.614 15.902 1.00 93.31 108 SER A N 1
ATOM 873 C CA . SER A 1 108 ? 0.215 -8.000 15.940 1.00 93.31 108 SER A CA 1
ATOM 874 C C . SER A 1 108 ? -0.844 -8.304 14.879 1.00 93.31 108 SER A C 1
ATOM 876 O O . SER A 1 108 ? -0.985 -9.470 14.527 1.00 93.31 108 SER A O 1
ATOM 878 N N . CYS A 1 109 ? -1.540 -7.280 14.371 1.00 96.69 109 CYS A N 1
ATOM 879 C CA . CYS A 1 109 ? -2.567 -7.391 13.337 1.00 96.69 109 CYS A CA 1
ATOM 880 C C . CYS A 1 109 ? -1.997 -7.430 11.906 1.00 96.69 109 CYS A C 1
ATOM 882 O O . CYS A 1 109 ? -2.764 -7.544 10.955 1.00 96.69 109 CYS A O 1
ATOM 884 N N . ILE A 1 110 ? -0.680 -7.292 11.720 1.00 96.38 110 ILE A N 1
ATOM 885 C CA . ILE A 1 110 ? -0.055 -7.415 10.397 1.00 96.38 110 ILE A CA 1
ATOM 886 C C . ILE A 1 110 ? -0.002 -8.905 10.019 1.00 96.38 110 ILE A C 1
ATOM 888 O O . ILE A 1 110 ? 0.481 -9.693 10.838 1.00 96.38 110 ILE A O 1
ATOM 892 N N . PRO A 1 111 ? -0.450 -9.298 8.806 1.00 95.94 111 PRO A N 1
ATOM 893 C CA . PRO A 1 111 ? -0.361 -10.678 8.332 1.00 95.94 111 PRO A CA 1
ATOM 894 C C . PRO A 1 111 ? 1.055 -11.245 8.418 1.00 95.94 111 PRO A C 1
ATOM 896 O O . PRO A 1 111 ? 2.017 -10.570 8.049 1.00 95.94 111 PRO A O 1
ATOM 899 N N . LYS A 1 112 ? 1.168 -12.494 8.883 1.00 92.19 112 LYS A N 1
ATOM 900 C CA . LYS A 1 112 ? 2.445 -13.191 9.099 1.00 92.19 112 LYS A CA 1
ATOM 901 C C . LYS A 1 112 ? 2.630 -14.379 8.149 1.00 92.19 112 LYS A C 1
ATOM 903 O O . LYS A 1 112 ? 1.679 -14.863 7.533 1.00 92.19 112 LYS A O 1
ATOM 908 N N . GLY A 1 113 ? 3.864 -14.882 8.071 1.00 89.75 113 GLY A N 1
ATOM 909 C CA . GLY A 1 113 ? 4.222 -16.056 7.266 1.00 89.75 113 GLY A CA 1
ATOM 910 C C . GLY A 1 113 ? 3.953 -15.846 5.773 1.00 89.75 113 GLY A C 1
ATOM 911 O O . GLY A 1 113 ? 4.240 -14.781 5.228 1.00 89.75 113 GLY A O 1
ATOM 912 N N . ASP A 1 114 ? 3.345 -16.840 5.127 1.00 88.50 114 ASP A N 1
ATOM 913 C CA . ASP A 1 114 ? 3.067 -16.844 3.680 1.00 88.50 114 ASP A CA 1
ATOM 914 C C . ASP A 1 114 ? 2.132 -15.708 3.220 1.00 88.50 114 ASP A C 1
ATOM 916 O O . ASP A 1 114 ? 2.036 -15.394 2.029 1.00 88.50 114 ASP A O 1
ATOM 920 N N . PHE A 1 115 ? 1.419 -15.076 4.156 1.00 94.06 115 PHE A N 1
ATOM 921 C CA . PHE A 1 115 ? 0.500 -13.979 3.865 1.00 94.06 115 PHE A CA 1
ATOM 922 C C . PHE A 1 115 ? 1.189 -12.616 3.798 1.00 94.06 115 PHE A C 1
ATOM 924 O O . PHE A 1 115 ? 0.637 -11.706 3.179 1.00 94.06 115 PHE A O 1
ATOM 931 N N . THR A 1 116 ? 2.396 -12.469 4.353 1.00 95.12 116 THR A N 1
ATOM 932 C CA . THR A 1 116 ? 3.107 -11.183 4.404 1.00 95.12 116 THR A CA 1
ATOM 933 C C . THR A 1 116 ? 3.371 -10.626 3.004 1.00 95.12 116 THR A C 1
ATOM 935 O O . THR A 1 116 ? 3.042 -9.477 2.717 1.00 95.12 116 THR A O 1
ATOM 938 N N . GLY A 1 117 ? 3.874 -11.463 2.087 1.00 94.69 117 GLY A N 1
ATOM 939 C CA . GLY A 1 117 ? 4.096 -11.068 0.692 1.00 94.69 117 GLY A CA 1
ATOM 940 C C . GLY A 1 117 ? 2.806 -10.680 -0.026 1.00 94.69 117 GLY A C 1
ATOM 941 O O . GLY A 1 117 ? 2.764 -9.666 -0.718 1.00 94.69 117 GLY A O 1
ATOM 942 N N . ARG A 1 118 ? 1.719 -11.431 0.190 1.00 96.12 118 ARG A N 1
ATOM 943 C CA . ARG A 1 118 ? 0.404 -11.121 -0.398 1.00 96.12 118 ARG A CA 1
ATOM 944 C C . ARG A 1 118 ? -0.173 -9.814 0.137 1.00 96.12 118 ARG A C 1
ATOM 946 O O . ARG A 1 118 ? -0.830 -9.099 -0.613 1.00 96.12 118 ARG A O 1
ATOM 953 N N . PHE A 1 119 ? 0.079 -9.507 1.405 1.00 97.12 119 PHE A N 1
ATOM 954 C CA . PHE A 1 119 ? -0.333 -8.254 2.019 1.00 97.12 119 PHE A CA 1
ATOM 955 C C . PHE A 1 119 ? 0.422 -7.057 1.429 1.00 97.12 119 PHE A C 1
ATOM 957 O O . PHE A 1 119 ? -0.220 -6.101 0.994 1.00 97.12 119 PHE A O 1
ATOM 964 N N . CYS A 1 120 ? 1.753 -7.138 1.304 1.00 96.38 120 CYS A N 1
ATOM 965 C CA . CYS A 1 120 ? 2.540 -6.109 0.613 1.00 96.38 120 CYS A CA 1
ATOM 966 C C . CYS A 1 120 ? 2.046 -5.886 -0.821 1.00 96.38 120 CYS A C 1
ATOM 968 O O . CYS A 1 120 ? 1.817 -4.746 -1.209 1.00 96.38 120 CYS A O 1
ATOM 970 N N . VAL A 1 121 ? 1.814 -6.964 -1.578 1.00 95.94 121 VAL A N 1
ATOM 971 C CA . VAL A 1 121 ? 1.271 -6.872 -2.943 1.00 95.94 121 VAL A CA 1
ATOM 972 C C . VAL A 1 121 ? -0.105 -6.202 -2.948 1.00 95.94 121 VAL A C 1
ATOM 974 O O . VAL A 1 121 ? -0.306 -5.290 -3.734 1.00 95.94 121 VAL A O 1
ATOM 977 N N . SER A 1 122 ? -1.012 -6.541 -2.022 1.00 96.31 122 SER A N 1
ATOM 978 C CA . SER A 1 122 ? -2.330 -5.886 -1.967 1.00 96.31 122 SER A CA 1
ATOM 979 C C . SER A 1 122 ? -2.261 -4.379 -1.696 1.00 96.31 122 SER A C 1
ATOM 981 O O . SER A 1 122 ? -3.051 -3.628 -2.255 1.00 96.31 122 SER A O 1
ATOM 983 N N . LEU A 1 123 ? -1.304 -3.923 -0.879 1.00 96.31 123 LEU A N 1
ATOM 984 C CA . LEU A 1 123 ? -1.084 -2.492 -0.645 1.00 96.31 123 LEU A CA 1
ATOM 985 C C . LEU A 1 123 ? -0.511 -1.798 -1.890 1.00 96.31 123 LEU A C 1
ATOM 987 O O . LEU A 1 123 ? -0.887 -0.668 -2.186 1.00 96.31 123 LEU A O 1
ATOM 991 N N . ILE A 1 124 ? 0.381 -2.472 -2.621 1.00 95.38 124 ILE A N 1
ATOM 992 C CA . ILE A 1 124 ? 0.956 -1.974 -3.880 1.00 95.38 124 ILE A CA 1
ATOM 993 C C . ILE A 1 124 ? -0.126 -1.864 -4.958 1.00 95.38 124 ILE A C 1
ATOM 995 O O . ILE A 1 124 ? -0.217 -0.833 -5.623 1.00 95.38 124 ILE A O 1
ATOM 999 N N . ASP A 1 125 ? -0.968 -2.891 -5.095 1.00 93.94 125 ASP A N 1
ATOM 1000 C CA . ASP A 1 125 ? -2.107 -2.886 -6.015 1.00 93.94 125 ASP A CA 1
ATOM 1001 C C . ASP A 1 125 ? -3.031 -1.702 -5.699 1.00 93.94 125 ASP A C 1
ATOM 1003 O O . ASP A 1 125 ? -3.402 -0.948 -6.597 1.00 93.94 125 ASP A O 1
ATOM 1007 N N . ALA A 1 126 ? -3.332 -1.466 -4.420 1.00 93.00 126 ALA A N 1
ATOM 1008 C CA . ALA A 1 126 ? -4.176 -0.350 -4.020 1.00 93.00 126 ALA A CA 1
ATOM 1009 C C . ALA A 1 126 ? -3.533 1.027 -4.280 1.00 93.00 126 ALA A C 1
ATOM 1011 O O . ALA A 1 126 ? -4.204 1.936 -4.768 1.00 93.00 126 ALA A O 1
ATOM 1012 N N . LEU A 1 127 ? -2.224 1.186 -4.042 1.00 92.44 127 LEU A N 1
ATOM 1013 C CA . LEU A 1 127 ? -1.495 2.409 -4.413 1.00 92.44 127 LEU A CA 1
ATOM 1014 C C . LEU A 1 127 ? -1.545 2.676 -5.923 1.00 92.44 127 LEU A C 1
ATOM 1016 O O . LEU A 1 127 ? -1.600 3.833 -6.336 1.00 92.44 127 LEU A O 1
ATOM 1020 N N . SER A 1 128 ? -1.546 1.623 -6.745 1.00 91.50 128 SER A N 1
ATOM 1021 C CA . SER A 1 128 ? -1.557 1.759 -8.204 1.00 91.50 128 SER A CA 1
ATOM 1022 C C . SER A 1 128 ? -2.868 2.293 -8.778 1.00 91.50 128 SER A C 1
ATOM 1024 O O . SER A 1 128 ? -2.861 2.846 -9.871 1.00 91.50 128 SER A O 1
ATOM 1026 N N . ILE A 1 129 ? -3.974 2.177 -8.044 1.00 89.62 129 ILE A N 1
ATOM 1027 C CA . ILE A 1 129 ? -5.301 2.644 -8.476 1.00 89.62 129 ILE A CA 1
ATOM 1028 C C . ILE A 1 129 ? -5.726 3.951 -7.796 1.00 89.62 129 ILE A C 1
ATOM 1030 O O . ILE A 1 129 ? -6.790 4.486 -8.099 1.00 89.62 129 ILE A O 1
ATOM 1034 N N . CYS A 1 130 ? -4.910 4.486 -6.883 1.00 85.25 130 CYS A N 1
ATOM 1035 C CA . CYS A 1 130 ? -5.200 5.739 -6.194 1.00 85.25 130 CYS A CA 1
ATOM 1036 C C . CYS A 1 130 ? -5.169 6.924 -7.171 1.00 85.25 130 CYS A C 1
ATOM 1038 O O . CYS A 1 130 ? -4.117 7.260 -7.717 1.00 85.25 130 CYS A O 1
ATOM 1040 N N . SER A 1 131 ? -6.307 7.591 -7.354 1.00 81.38 131 SER A N 1
ATOM 1041 C CA . SER A 1 131 ? -6.406 8.806 -8.162 1.00 81.38 131 SER A CA 1
ATOM 1042 C C . SER A 1 131 ? -5.912 10.031 -7.395 1.00 81.38 131 SER A C 1
ATOM 1044 O O . SER A 1 131 ? -6.133 10.159 -6.188 1.00 81.38 131 SER A O 1
ATOM 1046 N N . VAL A 1 132 ? -5.282 10.960 -8.113 1.00 82.88 132 VAL A N 1
ATOM 1047 C CA . VAL A 1 132 ? -4.927 12.275 -7.568 1.00 82.88 132 VAL A CA 1
ATOM 1048 C C . VAL A 1 132 ? -6.218 13.025 -7.208 1.00 82.88 132 VAL A C 1
ATOM 1050 O O . VAL A 1 132 ? -7.147 13.010 -8.016 1.00 82.88 132 VAL A O 1
ATOM 1053 N N . PRO A 1 133 ? -6.314 13.661 -6.026 1.00 85.50 133 PRO A N 1
ATOM 1054 C CA . PRO A 1 133 ? -7.480 14.463 -5.669 1.00 85.50 133 PRO A CA 1
ATOM 1055 C C . PRO A 1 133 ? -7.651 15.665 -6.604 1.00 85.50 133 PRO A C 1
ATOM 1057 O O . PRO A 1 133 ? -6.670 16.325 -6.944 1.00 85.50 133 PRO A O 1
ATOM 1060 N N . ASP A 1 134 ? -8.898 16.002 -6.940 1.00 83.88 134 ASP A N 1
ATOM 1061 C CA . ASP A 1 134 ? -9.217 17.198 -7.736 1.00 83.88 134 ASP A CA 1
ATOM 1062 C C . ASP A 1 134 ? -8.953 18.500 -6.963 1.00 83.88 134 ASP A C 1
ATOM 1064 O O . ASP A 1 134 ? -8.645 19.544 -7.540 1.00 83.88 134 ASP A O 1
ATOM 1068 N N . ASN A 1 135 ? -9.083 18.448 -5.636 1.00 87.12 135 ASN A N 1
ATOM 1069 C CA . ASN A 1 135 ? -8.880 19.589 -4.760 1.00 87.12 135 ASN A CA 1
ATOM 1070 C C . ASN A 1 135 ? -7.410 19.700 -4.337 1.00 87.12 135 ASN A C 1
ATOM 1072 O O . ASN A 1 135 ? -6.854 18.801 -3.703 1.00 87.12 135 ASN A O 1
ATOM 1076 N N . HIS A 1 136 ? -6.797 20.851 -4.620 1.00 82.12 136 HIS A N 1
ATOM 1077 C CA . HIS A 1 136 ? -5.414 21.144 -4.248 1.00 82.12 136 HIS A CA 1
ATOM 1078 C C . HIS A 1 136 ? -5.146 21.043 -2.741 1.00 82.12 136 HIS A C 1
ATOM 1080 O O . HIS A 1 136 ? -4.039 20.669 -2.351 1.00 82.12 136 HIS A O 1
ATOM 1086 N N . GLU A 1 137 ? -6.134 21.344 -1.895 1.00 83.31 137 GLU A N 1
ATOM 1087 C CA . GLU A 1 137 ? -5.986 21.257 -0.435 1.00 83.31 137 GLU A CA 1
ATOM 1088 C C . GLU A 1 137 ? -5.786 19.806 0.038 1.00 83.31 137 GLU A C 1
ATOM 1090 O O . GLU A 1 137 ? -5.058 19.553 1.002 1.00 83.31 137 GLU A O 1
ATOM 1095 N N . ASP A 1 138 ? -6.339 18.843 -0.703 1.00 86.44 138 ASP A N 1
ATOM 1096 C CA . ASP A 1 138 ? -6.288 17.417 -0.374 1.00 86.44 138 ASP A CA 1
ATOM 1097 C C . ASP A 1 138 ? -5.021 16.729 -0.906 1.00 86.44 138 ASP A C 1
ATOM 1099 O O . ASP A 1 138 ? -4.653 15.647 -0.440 1.00 86.44 138 ASP A O 1
ATOM 1103 N N . VAL A 1 139 ? -4.289 17.369 -1.827 1.00 88.06 139 VAL A N 1
ATOM 1104 C CA . VAL A 1 139 ? -3.039 16.834 -2.400 1.00 88.06 139 VAL A CA 1
ATOM 1105 C C . VAL A 1 139 ? -1.997 16.574 -1.312 1.00 88.06 139 VAL A C 1
ATOM 1107 O O . VAL A 1 139 ? -1.280 15.574 -1.363 1.00 88.06 139 VAL A O 1
ATOM 1110 N N . HIS A 1 140 ? -1.923 17.431 -0.289 1.00 88.44 140 HIS A N 1
ATOM 1111 C CA . HIS A 1 140 ? -0.993 17.215 0.819 1.00 88.44 140 HIS A CA 1
ATOM 1112 C C . HIS A 1 140 ? -1.319 15.930 1.596 1.00 88.44 140 HIS A C 1
ATOM 1114 O O . HIS A 1 140 ? -0.426 15.124 1.858 1.00 88.44 140 HIS A O 1
ATOM 1120 N N . GLN A 1 141 ? -2.598 15.704 1.917 1.00 89.06 141 GLN A N 1
ATOM 1121 C CA . GLN A 1 141 ? -3.041 14.487 2.606 1.00 89.06 141 GLN A CA 1
ATOM 1122 C C . GLN A 1 141 ? -2.873 13.246 1.734 1.00 89.06 141 GLN A C 1
ATOM 1124 O O . GLN A 1 141 ? -2.535 12.178 2.242 1.00 89.06 141 GLN A O 1
ATOM 1129 N N . TYR A 1 142 ? -3.039 13.393 0.421 1.00 90.62 142 TYR A N 1
ATOM 1130 C CA . TYR A 1 142 ? -2.771 12.336 -0.542 1.00 90.62 142 TYR A CA 1
ATOM 1131 C C . TYR A 1 142 ? -1.297 11.905 -0.533 1.00 90.62 142 TYR A C 1
ATOM 1133 O O . TYR A 1 142 ? -1.001 10.720 -0.388 1.00 90.62 142 TYR A O 1
ATOM 1141 N N . VAL A 1 143 ? -0.356 12.853 -0.579 1.00 91.88 143 VAL A N 1
ATOM 1142 C CA . VAL A 1 143 ? 1.079 12.532 -0.491 1.00 91.88 143 VAL A CA 1
ATOM 1143 C C . VAL A 1 143 ? 1.418 11.879 0.851 1.00 91.88 143 VAL A C 1
ATOM 1145 O O . VAL A 1 143 ? 2.108 10.862 0.876 1.00 91.88 143 VAL A O 1
ATOM 1148 N N . LEU A 1 144 ? 0.897 12.402 1.967 1.00 91.69 144 LEU A N 1
ATOM 1149 C CA . LEU A 1 144 ? 1.114 11.803 3.290 1.00 91.69 144 LEU A CA 1
ATOM 1150 C C . LEU A 1 144 ? 0.536 10.385 3.395 1.00 91.69 144 LEU A C 1
ATOM 1152 O O . LEU A 1 144 ? 1.180 9.502 3.957 1.00 91.69 144 LEU A O 1
ATOM 1156 N N . GLY A 1 145 ? -0.655 10.151 2.842 1.00 92.38 145 GLY A N 1
ATOM 1157 C CA . GLY A 1 145 ? -1.294 8.838 2.844 1.00 92.38 145 GLY A CA 1
ATOM 1158 C C . GLY A 1 145 ? -0.478 7.795 2.084 1.00 92.38 145 GLY A C 1
ATOM 1159 O O . GLY A 1 145 ? -0.289 6.682 2.575 1.00 92.38 145 GLY A O 1
ATOM 1160 N N . ALA A 1 146 ? 0.057 8.176 0.925 1.00 93.50 146 ALA A N 1
ATOM 1161 C CA . ALA A 1 146 ? 0.948 7.337 0.135 1.00 93.50 146 ALA A CA 1
ATOM 1162 C C . ALA A 1 146 ? 2.265 7.030 0.867 1.00 93.50 146 ALA A C 1
ATOM 1164 O O . ALA A 1 146 ? 2.694 5.874 0.902 1.00 93.50 146 ALA A O 1
ATOM 1165 N N . GLU A 1 147 ? 2.866 8.036 1.513 1.00 93.25 147 GLU A N 1
ATOM 1166 C CA . GLU A 1 147 ? 4.066 7.862 2.342 1.00 93.25 147 GLU A CA 1
ATOM 1167 C C . GLU A 1 147 ? 3.812 6.960 3.555 1.00 93.25 147 GLU A C 1
ATOM 1169 O O . GLU A 1 147 ? 4.666 6.165 3.950 1.00 93.25 147 GLU A O 1
ATOM 1174 N N . ASP A 1 148 ? 2.625 7.032 4.159 1.00 93.94 148 ASP A N 1
ATOM 1175 C CA . ASP A 1 148 ? 2.280 6.165 5.278 1.00 93.94 148 ASP A CA 1
ATOM 1176 C C . ASP A 1 148 ? 2.297 4.689 4.881 1.00 93.94 148 ASP A C 1
ATOM 1178 O O . ASP A 1 148 ? 2.868 3.870 5.616 1.00 93.94 148 ASP A O 1
ATOM 1182 N N . ILE A 1 149 ? 1.711 4.380 3.719 1.00 95.44 149 ILE A N 1
ATOM 1183 C CA . ILE A 1 149 ? 1.660 3.038 3.133 1.00 95.44 149 ILE A CA 1
ATOM 1184 C C . ILE A 1 149 ? 3.061 2.578 2.729 1.00 95.44 149 ILE A C 1
ATOM 1186 O O . ILE A 1 149 ? 3.459 1.465 3.087 1.00 95.44 149 ILE A O 1
ATOM 1190 N N . SER A 1 150 ? 3.830 3.428 2.042 1.00 94.31 150 SER A N 1
ATOM 1191 C CA . SER A 1 150 ? 5.189 3.093 1.608 1.00 94.31 150 SER A CA 1
ATOM 1192 C C . SER A 1 150 ? 6.115 2.815 2.796 1.00 94.31 150 SER A C 1
ATOM 1194 O O . SER A 1 150 ? 6.855 1.827 2.782 1.00 94.31 150 SER A O 1
ATOM 1196 N N . CYS A 1 151 ? 5.994 3.593 3.876 1.00 94.69 151 CYS A N 1
ATOM 1197 C CA . CYS A 1 151 ? 6.725 3.369 5.119 1.00 94.69 151 CYS A CA 1
ATOM 1198 C C . CYS A 1 151 ? 6.344 2.046 5.797 1.00 94.69 151 CYS A C 1
ATOM 1200 O O . CYS A 1 151 ? 7.222 1.366 6.319 1.00 94.69 151 CYS A O 1
ATOM 1202 N N . LEU A 1 152 ? 5.064 1.646 5.799 1.00 96.19 152 LEU A N 1
ATOM 1203 C CA . LEU A 1 152 ? 4.680 0.342 6.358 1.00 96.19 152 LEU A CA 1
ATOM 1204 C C . LEU A 1 152 ? 5.242 -0.812 5.525 1.00 96.19 152 LEU A C 1
ATOM 1206 O O . LEU A 1 152 ? 5.734 -1.785 6.093 1.00 96.19 152 LEU A O 1
ATOM 1210 N N . ILE A 1 153 ? 5.177 -0.713 4.195 1.00 95.75 153 ILE A N 1
ATOM 1211 C CA . ILE A 1 153 ? 5.749 -1.728 3.305 1.00 95.75 153 ILE A CA 1
ATOM 1212 C C . ILE A 1 153 ? 7.252 -1.861 3.565 1.00 95.75 153 ILE A C 1
ATOM 1214 O O . ILE A 1 153 ? 7.741 -2.976 3.740 1.00 95.75 153 ILE A O 1
ATOM 1218 N N . LYS A 1 154 ? 7.964 -0.735 3.684 1.00 94.31 154 LYS A N 1
ATOM 1219 C CA . LYS A 1 154 ? 9.379 -0.721 4.060 1.00 94.31 154 LYS A CA 1
ATOM 1220 C C . LYS A 1 154 ? 9.621 -1.379 5.422 1.00 94.31 154 LYS A C 1
ATOM 1222 O O . LYS A 1 154 ? 10.469 -2.257 5.519 1.00 94.31 154 LYS A O 1
ATOM 1227 N N . ASP A 1 155 ? 8.857 -1.010 6.452 1.00 94.62 155 ASP A N 1
ATOM 1228 C CA . ASP A 1 155 ? 8.969 -1.605 7.792 1.00 94.62 155 ASP A CA 1
ATOM 1229 C C . ASP A 1 155 ? 8.806 -3.134 7.772 1.00 94.62 155 ASP A C 1
ATOM 1231 O O . ASP A 1 155 ? 9.387 -3.831 8.608 1.00 94.62 155 ASP A O 1
ATOM 1235 N N . ILE A 1 156 ? 7.963 -3.650 6.871 1.00 94.38 156 ILE A N 1
ATOM 1236 C CA . ILE A 1 156 ? 7.767 -5.087 6.668 1.00 94.38 156 ILE A CA 1
ATOM 1237 C C . ILE A 1 156 ? 8.980 -5.681 5.948 1.00 94.38 156 ILE A C 1
ATOM 1239 O O . ILE A 1 156 ? 9.512 -6.694 6.402 1.00 94.38 156 ILE A O 1
ATOM 1243 N N . TRP A 1 157 ? 9.452 -5.059 4.866 1.00 93.44 157 TRP A N 1
ATOM 1244 C CA . TRP A 1 157 ? 10.645 -5.502 4.134 1.00 93.44 157 TRP A CA 1
ATOM 1245 C C . TRP A 1 157 ? 11.889 -5.572 5.023 1.00 93.44 157 TRP A C 1
ATOM 1247 O O . TRP A 1 157 ? 12.606 -6.565 4.972 1.00 93.44 157 TRP A O 1
ATOM 1257 N N . ASP A 1 158 ? 12.092 -4.589 5.902 1.00 92.00 158 ASP A N 1
ATOM 1258 C CA . ASP A 1 158 ? 13.228 -4.543 6.834 1.00 92.00 158 ASP A CA 1
ATOM 1259 C C . ASP A 1 158 ? 13.217 -5.703 7.855 1.00 92.00 158 ASP A C 1
ATOM 1261 O O . ASP A 1 158 ? 14.232 -5.988 8.492 1.00 92.00 158 ASP A O 1
ATOM 1265 N N . LYS A 1 159 ? 12.072 -6.377 8.030 1.00 90.19 159 LYS A N 1
ATOM 1266 C CA . LYS A 1 159 ? 11.855 -7.451 9.016 1.00 90.19 159 LYS A CA 1
ATOM 1267 C C . LYS A 1 159 ? 11.564 -8.815 8.387 1.00 90.19 159 LYS A C 1
ATOM 1269 O O . LYS A 1 159 ? 11.229 -9.748 9.116 1.00 90.19 159 LYS A O 1
ATOM 1274 N N . THR A 1 160 ? 11.630 -8.933 7.063 1.00 89.06 160 THR A N 1
ATOM 1275 C CA . THR A 1 160 ? 11.244 -10.146 6.325 1.00 89.06 160 THR A CA 1
ATOM 1276 C C . THR A 1 160 ? 12.342 -10.608 5.377 1.00 89.06 160 THR A C 1
ATOM 1278 O O . THR A 1 160 ? 13.331 -9.914 5.148 1.00 89.06 160 THR A O 1
ATOM 1281 N N . ASP A 1 161 ? 12.174 -11.812 4.832 1.00 87.06 161 ASP A N 1
ATOM 1282 C CA . ASP A 1 161 ? 13.113 -12.379 3.874 1.00 87.06 161 ASP A CA 1
ATOM 1283 C C . ASP A 1 161 ? 13.045 -11.670 2.513 1.00 87.06 161 ASP A C 1
ATOM 1285 O O . ASP A 1 161 ? 12.018 -11.122 2.097 1.00 87.06 161 ASP A O 1
ATOM 1289 N N . SER A 1 162 ? 14.142 -11.752 1.758 1.00 88.50 162 SER A N 1
ATOM 1290 C CA . SER A 1 162 ? 14.278 -11.134 0.431 1.00 88.50 162 SER A CA 1
ATOM 1291 C C . SER A 1 162 ? 13.243 -11.619 -0.595 1.00 88.50 162 SER A C 1
ATOM 1293 O O . SER A 1 162 ? 12.992 -10.930 -1.586 1.00 88.50 162 SER A O 1
ATOM 1295 N N . GLU A 1 163 ? 12.601 -12.766 -0.356 1.00 90.56 163 GLU A N 1
ATOM 1296 C CA . GLU A 1 163 ? 11.504 -13.280 -1.176 1.00 90.56 163 GLU A CA 1
ATOM 1297 C C . GLU A 1 163 ? 10.267 -12.370 -1.133 1.00 90.56 163 GLU A C 1
ATOM 1299 O O . GLU A 1 163 ? 9.692 -12.078 -2.182 1.00 90.56 163 GLU A O 1
ATOM 1304 N N . VAL A 1 164 ? 9.908 -11.835 0.040 1.00 92.19 164 VAL A N 1
ATOM 1305 C CA . VAL A 1 164 ? 8.776 -10.902 0.209 1.00 92.19 164 VAL A CA 1
ATOM 1306 C C . VAL A 1 164 ? 9.020 -9.613 -0.579 1.00 92.19 164 VAL A C 1
ATOM 1308 O O . VAL A 1 164 ? 8.132 -9.116 -1.285 1.00 92.19 164 VAL A O 1
ATOM 1311 N N . VAL A 1 165 ? 10.251 -9.101 -0.516 1.00 91.69 165 VAL A N 1
ATOM 1312 C CA . VAL A 1 165 ? 10.685 -7.935 -1.295 1.00 91.69 165 VAL A CA 1
ATOM 1313 C C . VAL A 1 165 ? 10.610 -8.246 -2.790 1.00 91.69 165 VAL A C 1
ATOM 1315 O O . VAL A 1 165 ? 10.044 -7.472 -3.556 1.00 91.69 165 VAL A O 1
ATOM 1318 N N . MET A 1 166 ? 11.106 -9.407 -3.223 1.00 90.62 166 MET A N 1
ATOM 1319 C CA . MET A 1 166 ? 11.063 -9.819 -4.628 1.00 90.62 166 MET A CA 1
ATOM 1320 C C . MET A 1 166 ? 9.629 -9.987 -5.153 1.00 90.62 166 MET A C 1
ATOM 1322 O O . MET A 1 166 ? 9.350 -9.588 -6.282 1.00 90.62 166 MET A O 1
ATOM 1326 N N . MET A 1 167 ? 8.709 -10.546 -4.359 1.00 92.88 167 MET A N 1
ATOM 1327 C CA . MET A 1 167 ? 7.283 -10.620 -4.711 1.00 92.88 167 MET A CA 1
ATOM 1328 C C . MET A 1 167 ? 6.694 -9.226 -4.930 1.00 92.88 167 MET A C 1
ATOM 1330 O O . MET A 1 167 ? 6.011 -8.995 -5.927 1.00 92.88 167 MET A O 1
ATOM 1334 N N . SER A 1 168 ? 7.014 -8.294 -4.034 1.00 93.56 168 SER A N 1
ATOM 1335 C CA . SER A 1 168 ? 6.570 -6.903 -4.120 1.00 93.56 168 SER A CA 1
ATOM 1336 C C . SER A 1 168 ? 7.122 -6.210 -5.371 1.00 93.56 168 SER A C 1
ATOM 1338 O O . SER A 1 168 ? 6.378 -5.574 -6.111 1.00 93.56 168 SER A O 1
ATOM 1340 N N . LEU A 1 169 ? 8.412 -6.395 -5.670 1.00 91.50 169 LEU A N 1
ATOM 1341 C CA . LEU A 1 169 ? 9.045 -5.846 -6.871 1.00 91.50 169 LEU A CA 1
ATOM 1342 C C . LEU A 1 169 ? 8.449 -6.423 -8.154 1.00 91.50 169 LEU A C 1
ATOM 1344 O O . LEU A 1 169 ? 8.184 -5.676 -9.090 1.00 91.50 169 LEU A O 1
ATOM 1348 N N . LYS A 1 170 ? 8.201 -7.735 -8.201 1.00 90.38 170 LYS A N 1
ATOM 1349 C CA . LYS A 1 170 ? 7.524 -8.369 -9.340 1.00 90.38 170 LYS A CA 1
ATOM 1350 C C . LYS A 1 170 ? 6.125 -7.795 -9.555 1.00 90.38 170 LYS A C 1
ATOM 1352 O O . LYS A 1 170 ? 5.759 -7.582 -10.705 1.00 90.38 170 LYS A O 1
ATOM 1357 N N . ALA A 1 171 ? 5.379 -7.517 -8.483 1.00 92.25 171 ALA A N 1
ATOM 1358 C CA . ALA A 1 171 ? 4.075 -6.866 -8.578 1.00 92.25 171 ALA A CA 1
ATOM 1359 C C . ALA A 1 171 ? 4.193 -5.438 -9.129 1.00 92.25 171 ALA A C 1
ATOM 1361 O O . ALA A 1 171 ? 3.529 -5.127 -10.111 1.00 92.25 171 ALA A O 1
ATOM 1362 N N . ILE A 1 172 ? 5.110 -4.617 -8.595 1.00 92.31 172 ILE A N 1
ATOM 1363 C CA . ILE A 1 172 ? 5.376 -3.262 -9.116 1.00 92.31 172 ILE A CA 1
ATOM 1364 C C . ILE A 1 172 ? 5.684 -3.320 -10.613 1.00 92.31 172 ILE A C 1
ATOM 1366 O O . ILE A 1 172 ? 5.054 -2.607 -11.385 1.00 92.31 172 ILE A O 1
ATOM 1370 N N . PHE A 1 173 ? 6.603 -4.198 -11.035 1.00 88.44 173 PHE A N 1
ATOM 1371 C CA . PHE A 1 173 ? 6.948 -4.359 -12.449 1.00 88.44 173 PHE A CA 1
ATOM 1372 C C . PHE A 1 173 ? 5.777 -4.852 -13.294 1.00 88.44 173 PHE A C 1
ATOM 1374 O O . PHE A 1 173 ? 5.595 -4.353 -14.401 1.00 88.44 173 PHE A O 1
ATOM 1381 N N . GLY A 1 174 ? 4.970 -5.784 -12.787 1.00 89.75 174 GLY A N 1
ATOM 1382 C CA . GLY A 1 174 ? 3.746 -6.229 -13.454 1.00 89.75 174 GLY A CA 1
ATOM 1383 C C . GLY A 1 174 ? 2.765 -5.080 -13.688 1.00 89.75 174 GLY A C 1
ATOM 1384 O O . GLY A 1 174 ? 2.233 -4.953 -14.784 1.00 89.75 174 GLY A O 1
ATOM 1385 N N . ILE A 1 175 ? 2.604 -4.197 -12.702 1.00 90.69 175 ILE A N 1
ATOM 1386 C CA . ILE A 1 175 ? 1.730 -3.023 -12.789 1.00 90.69 175 ILE A CA 1
ATOM 1387 C C . ILE A 1 175 ? 2.289 -1.991 -13.772 1.00 90.69 175 ILE A C 1
ATOM 1389 O O . ILE A 1 175 ? 1.592 -1.573 -14.685 1.00 90.69 175 ILE A O 1
ATOM 1393 N N . ILE A 1 176 ? 3.556 -1.582 -13.649 1.00 90.00 176 ILE A N 1
ATOM 1394 C CA . ILE A 1 176 ? 4.102 -0.552 -14.551 1.00 90.00 176 ILE A CA 1
ATOM 1395 C C . ILE A 1 176 ? 4.315 -1.062 -15.975 1.00 90.00 176 ILE A C 1
ATOM 1397 O O . ILE A 1 176 ? 4.370 -0.251 -16.890 1.00 90.00 176 ILE A O 1
ATOM 1401 N N . SER A 1 177 ? 4.425 -2.371 -16.191 1.00 88.25 177 SER A N 1
ATOM 1402 C CA . SER A 1 177 ? 4.496 -2.943 -17.540 1.00 88.25 177 SER A CA 1
ATOM 1403 C C . SER A 1 177 ? 3.124 -3.271 -18.125 1.00 88.25 177 SER A C 1
ATOM 1405 O O . SER A 1 177 ? 3.059 -3.629 -19.295 1.00 88.25 177 SER A O 1
ATOM 1407 N N . SER A 1 178 ? 2.032 -3.132 -17.362 1.00 86.44 178 SER A N 1
ATOM 1408 C CA . SER A 1 178 ? 0.698 -3.464 -17.858 1.00 86.44 178 SER A CA 1
ATOM 1409 C C . SER A 1 178 ? 0.267 -2.505 -18.965 1.00 86.44 178 SER A C 1
ATOM 1411 O O . SER A 1 178 ? 0.344 -1.282 -18.844 1.00 86.44 178 SER A O 1
ATOM 1413 N N . VAL A 1 179 ? -0.208 -3.061 -20.065 1.00 78.62 179 VAL A N 1
ATOM 1414 C CA . VAL A 1 179 ? -0.739 -2.290 -21.182 1.00 78.62 179 VAL A CA 1
ATOM 1415 C C . VAL A 1 179 ? -2.224 -2.583 -21.215 1.00 78.62 179 VAL A C 1
ATOM 1417 O O . VAL A 1 179 ? -2.656 -3.525 -21.870 1.00 78.62 179 VAL A O 1
ATOM 1420 N N . ASP A 1 180 ? -2.987 -1.874 -20.389 1.00 70.06 180 ASP A N 1
ATOM 1421 C CA . ASP A 1 180 ? -4.427 -2.090 -20.339 1.00 70.06 180 ASP A CA 1
ATOM 1422 C C . ASP A 1 180 ? -5.084 -1.504 -21.596 1.00 70.06 180 ASP A C 1
ATOM 1424 O O . ASP A 1 180 ? -4.888 -0.330 -21.922 1.00 70.06 180 ASP A O 1
ATOM 1428 N N . GLU A 1 181 ? -5.878 -2.314 -22.297 1.00 57.00 181 GLU A N 1
ATOM 1429 C CA . GLU A 1 181 ? -6.664 -1.882 -23.459 1.00 57.00 181 GLU A CA 1
ATOM 1430 C C . GLU A 1 181 ? -7.716 -0.832 -23.069 1.00 57.00 181 GLU A C 1
ATOM 1432 O O . GLU A 1 181 ? -8.119 -0.020 -23.903 1.00 57.00 181 GLU A O 1
ATOM 1437 N N . ALA A 1 182 ? -8.126 -0.807 -21.794 1.00 61.41 182 ALA A N 1
ATOM 1438 C CA . ALA A 1 182 ? -9.045 0.193 -21.253 1.00 61.41 182 ALA A CA 1
ATOM 1439 C C . ALA A 1 182 ? -8.396 1.575 -21.022 1.00 61.41 182 ALA A C 1
ATOM 1441 O O . ALA A 1 182 ? -9.106 2.530 -20.706 1.00 61.41 182 ALA A O 1
ATOM 1442 N N . GLY A 1 183 ? -7.071 1.700 -21.173 1.00 62.78 183 GLY A N 1
ATOM 1443 C CA . GLY A 1 183 ? -6.351 2.972 -21.046 1.00 62.78 183 GLY A CA 1
ATOM 1444 C C . GLY A 1 183 ? -6.224 3.505 -19.615 1.00 62.78 183 GLY A C 1
ATOM 1445 O O . GLY A 1 183 ? -5.854 4.663 -19.432 1.00 62.78 183 GLY A O 1
ATOM 1446 N N . VAL A 1 184 ? -6.525 2.693 -18.596 1.00 70.75 184 VAL A N 1
ATOM 1447 C CA . VAL A 1 184 ? -6.331 3.083 -17.195 1.00 70.75 184 VAL A CA 1
ATOM 1448 C C . VAL A 1 184 ? -4.845 2.995 -16.868 1.00 70.75 184 VAL A C 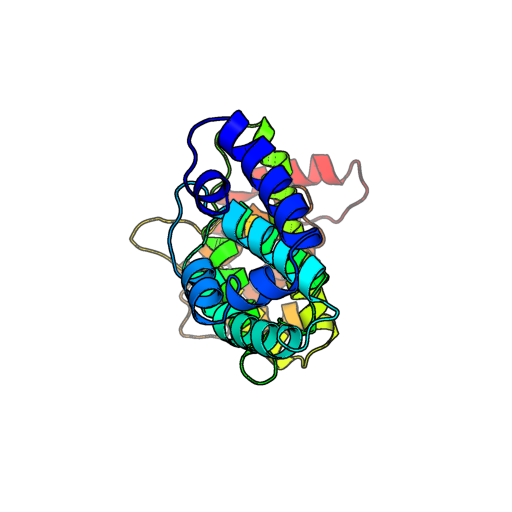1
ATOM 1450 O O . VAL A 1 184 ? -4.275 1.911 -16.739 1.00 70.75 184 VAL A O 1
ATOM 1453 N N . GLU A 1 185 ? -4.197 4.150 -16.764 1.00 79.69 185 GLU A N 1
ATOM 1454 C CA . GLU A 1 185 ? -2.797 4.214 -16.367 1.00 79.69 185 GLU A CA 1
ATOM 1455 C C . GLU A 1 185 ? -2.650 4.026 -14.851 1.00 79.69 185 GLU A C 1
ATOM 1457 O O . GLU A 1 185 ? -3.430 4.590 -14.077 1.00 79.69 185 GLU A O 1
ATOM 1462 N N . PRO A 1 186 ? -1.648 3.249 -14.401 1.00 85.31 186 PRO A N 1
ATOM 1463 C CA . PRO A 1 186 ? -1.366 3.123 -12.985 1.00 85.31 186 PRO A CA 1
ATOM 1464 C C . PRO A 1 186 ? -0.911 4.469 -12.426 1.00 85.31 186 PRO A C 1
ATOM 1466 O O . PRO A 1 186 ? -0.137 5.203 -13.042 1.00 85.31 186 PRO A O 1
ATOM 1469 N N . SER A 1 187 ? -1.352 4.760 -11.211 1.00 86.38 187 SER A N 1
ATOM 1470 C CA . SER A 1 187 ? -1.007 5.977 -10.499 1.00 86.38 187 SER A CA 1
ATOM 1471 C C . SER A 1 187 ? 0.502 6.107 -10.294 1.00 86.38 187 SER A C 1
ATOM 1473 O O . SER A 1 187 ? 1.183 5.182 -9.833 1.00 86.38 187 SER A O 1
ATOM 1475 N N . PHE A 1 188 ? 1.027 7.307 -10.542 1.00 85.75 188 PHE A N 1
ATOM 1476 C CA . PHE A 1 188 ? 2.422 7.648 -10.252 1.00 85.75 188 PHE A CA 1
ATOM 1477 C C . PHE A 1 188 ? 2.721 7.708 -8.739 1.00 85.75 188 PHE A C 1
ATOM 1479 O O . PHE A 1 188 ? 3.882 7.827 -8.352 1.00 85.75 188 PHE A O 1
ATOM 1486 N N . CYS A 1 189 ? 1.701 7.536 -7.885 1.00 86.94 189 CYS A N 1
ATOM 1487 C CA . CYS A 1 189 ? 1.805 7.325 -6.435 1.00 86.94 189 CYS A CA 1
ATOM 1488 C C . CYS A 1 189 ? 2.767 6.189 -6.049 1.00 86.94 189 CYS A C 1
ATOM 1490 O O . CYS A 1 189 ? 3.424 6.238 -5.008 1.00 86.94 189 CYS A O 1
ATOM 1492 N N . LEU A 1 190 ? 2.937 5.195 -6.930 1.00 88.62 190 LEU A N 1
ATOM 1493 C CA . LEU A 1 190 ? 3.942 4.138 -6.774 1.00 88.62 190 LEU A CA 1
ATOM 1494 C C . LEU A 1 190 ? 5.378 4.678 -6.620 1.00 88.62 190 LEU A C 1
ATOM 1496 O O . LEU A 1 190 ? 6.219 4.001 -6.025 1.00 88.62 190 LEU A O 1
ATOM 1500 N N . GLY A 1 191 ? 5.653 5.907 -7.071 1.00 88.00 191 GLY A N 1
ATOM 1501 C CA . GLY A 1 191 ? 6.922 6.598 -6.839 1.00 88.00 191 GLY A CA 1
ATOM 1502 C C . GLY A 1 191 ? 7.295 6.727 -5.354 1.00 88.00 191 GLY A C 1
ATOM 1503 O O . GLY A 1 191 ? 8.483 6.688 -5.026 1.00 88.00 191 GLY A O 1
ATOM 1504 N N . ALA A 1 192 ? 6.313 6.760 -4.442 1.00 91.06 192 ALA A N 1
ATOM 1505 C CA . ALA A 1 192 ? 6.544 6.766 -2.992 1.00 91.06 192 ALA A CA 1
ATOM 1506 C C . ALA A 1 192 ? 7.296 5.514 -2.494 1.00 91.06 192 ALA A C 1
ATOM 1508 O O . ALA A 1 192 ? 8.009 5.567 -1.490 1.00 91.06 192 ALA A O 1
ATOM 1509 N N . LEU A 1 193 ? 7.167 4.378 -3.195 1.00 91.25 193 LEU A N 1
ATOM 1510 C CA . LEU A 1 193 ? 7.848 3.120 -2.862 1.00 91.25 193 LEU A CA 1
ATOM 1511 C C . LEU A 1 193 ? 9.263 3.033 -3.427 1.00 91.25 193 LEU A C 1
ATOM 1513 O O . LEU A 1 193 ? 10.123 2.376 -2.836 1.00 91.25 193 LEU A O 1
ATOM 1517 N N . ALA A 1 194 ? 9.514 3.681 -4.564 1.00 87.19 194 ALA A N 1
ATOM 1518 C CA . ALA A 1 194 ? 10.769 3.557 -5.301 1.00 87.19 194 ALA A CA 1
ATOM 1519 C C . ALA A 1 194 ? 11.995 3.958 -4.460 1.00 87.19 194 ALA A C 1
ATOM 1521 O O . ALA A 1 194 ? 13.047 3.323 -4.561 1.00 87.19 194 ALA A O 1
ATOM 1522 N N . GLN A 1 195 ? 11.833 4.935 -3.560 1.00 86.56 195 GLN A N 1
ATOM 1523 C CA . GLN A 1 195 ? 12.874 5.392 -2.631 1.00 86.56 195 GLN A CA 1
ATOM 1524 C C . GLN A 1 195 ? 13.267 4.366 -1.552 1.00 86.56 195 GLN A C 1
ATOM 1526 O O . GLN A 1 195 ? 14.322 4.508 -0.931 1.00 86.56 195 GLN A O 1
ATOM 1531 N N . HIS A 1 196 ? 12.436 3.353 -1.293 1.00 89.12 196 HIS A N 1
ATOM 1532 C CA . HIS A 1 196 ? 12.661 2.361 -0.235 1.00 89.12 196 HIS A CA 1
ATOM 1533 C C . HIS A 1 196 ? 13.281 1.057 -0.741 1.00 89.12 196 HIS A C 1
ATOM 1535 O O . HIS A 1 196 ? 13.599 0.178 0.057 1.00 89.12 196 HIS A O 1
ATOM 1541 N N . ILE A 1 197 ? 13.457 0.917 -2.053 1.00 86.44 197 ILE A N 1
ATOM 1542 C CA . ILE A 1 197 ? 13.906 -0.331 -2.663 1.00 86.44 197 ILE A CA 1
ATOM 1543 C C . ILE A 1 197 ? 15.442 -0.382 -2.681 1.00 86.44 197 ILE A C 1
ATOM 1545 O O . ILE A 1 197 ? 16.076 0.529 -3.219 1.00 86.44 197 ILE A O 1
ATOM 1549 N N . PRO A 1 198 ? 16.071 -1.449 -2.146 1.00 83.00 198 PRO A N 1
ATOM 1550 C CA . PRO A 1 198 ? 17.522 -1.599 -2.195 1.00 83.00 198 PRO A CA 1
ATOM 1551 C C . PRO A 1 198 ? 18.050 -1.695 -3.634 1.00 83.00 198 PRO A C 1
ATOM 1553 O O . PRO A 1 198 ? 17.543 -2.478 -4.443 1.00 83.00 198 PRO A O 1
ATOM 1556 N N . THR A 1 199 ? 19.135 -0.977 -3.939 1.00 80.88 199 THR A N 1
ATOM 1557 C CA . THR A 1 199 ? 19.737 -0.912 -5.286 1.00 80.88 199 THR A CA 1
ATOM 1558 C C . THR A 1 199 ? 20.146 -2.286 -5.837 1.00 80.88 199 THR A C 1
ATOM 1560 O O . THR A 1 199 ? 20.081 -2.523 -7.042 1.00 80.88 199 THR A O 1
ATOM 1563 N N . GLU A 1 200 ? 20.539 -3.230 -4.979 1.00 82.75 200 GLU A N 1
ATOM 1564 C CA . GLU A 1 200 ? 20.881 -4.592 -5.413 1.00 82.75 200 GLU A CA 1
ATOM 1565 C C . GLU A 1 200 ? 19.653 -5.367 -5.903 1.00 82.75 200 GLU A C 1
ATOM 1567 O O . GLU A 1 200 ? 19.703 -6.024 -6.944 1.00 82.75 200 GLU A O 1
ATOM 1572 N N . MET A 1 201 ? 18.516 -5.218 -5.220 1.00 84.50 201 MET A N 1
ATOM 1573 C CA . MET A 1 201 ? 17.260 -5.854 -5.620 1.00 84.50 201 MET A CA 1
ATOM 1574 C C . MET A 1 201 ? 16.703 -5.232 -6.903 1.00 84.50 201 MET A C 1
ATOM 1576 O O . MET A 1 201 ? 16.191 -5.955 -7.759 1.00 84.50 201 MET A O 1
ATOM 1580 N N . LEU A 1 202 ? 16.893 -3.918 -7.081 1.00 84.88 202 LEU A N 1
ATOM 1581 C CA . LEU A 1 202 ? 16.584 -3.209 -8.323 1.00 84.88 202 LEU A CA 1
ATOM 1582 C C . LEU A 1 202 ? 17.309 -3.835 -9.527 1.00 84.88 202 LEU A C 1
ATOM 1584 O O . LEU A 1 202 ? 16.677 -4.169 -10.527 1.00 84.88 202 LEU A O 1
ATOM 1588 N N . LYS A 1 203 ? 18.626 -4.059 -9.437 1.00 84.75 203 LYS A N 1
ATOM 1589 C CA . LYS A 1 203 ? 19.396 -4.682 -10.534 1.00 84.75 203 LYS A CA 1
ATOM 1590 C C . LYS A 1 203 ? 18.865 -6.071 -10.888 1.00 84.75 203 LYS A C 1
ATOM 1592 O O . LYS A 1 203 ? 18.770 -6.411 -12.069 1.00 84.75 203 LYS A O 1
ATOM 1597 N N . VAL A 1 204 ? 18.523 -6.872 -9.875 1.00 87.25 204 VAL A N 1
ATOM 1598 C CA . VAL A 1 204 ? 17.996 -8.230 -10.068 1.00 87.25 204 VAL A CA 1
ATOM 1599 C C . VAL A 1 204 ? 16.651 -8.191 -10.785 1.00 87.25 204 VAL A C 1
ATOM 1601 O O . VAL A 1 204 ? 16.477 -8.908 -11.772 1.00 87.25 204 VAL A O 1
ATOM 1604 N N . VAL A 1 205 ? 15.720 -7.343 -10.341 1.00 84.12 205 VAL A N 1
ATOM 1605 C CA . VAL A 1 205 ? 14.387 -7.282 -10.953 1.00 84.12 205 VAL A CA 1
ATOM 1606 C C . VAL A 1 205 ? 14.425 -6.673 -12.355 1.00 84.12 205 VAL A C 1
ATOM 1608 O O . VAL A 1 205 ? 13.785 -7.208 -13.250 1.00 84.12 205 VAL A O 1
ATOM 1611 N N . VAL A 1 206 ? 15.255 -5.655 -12.608 1.00 86.25 206 VAL A N 1
ATOM 1612 C CA . VAL A 1 206 ? 15.438 -5.100 -13.962 1.00 86.25 206 VAL A CA 1
ATOM 1613 C C . VAL A 1 206 ? 15.984 -6.166 -14.909 1.00 86.25 206 VAL A C 1
ATOM 1615 O O . VAL A 1 206 ? 15.459 -6.359 -16.006 1.00 86.25 206 VAL A O 1
ATOM 1618 N N . LYS A 1 207 ? 16.998 -6.927 -14.475 1.00 86.19 207 LYS A N 1
ATOM 1619 C CA . LYS A 1 207 ? 17.534 -8.045 -15.259 1.00 86.19 207 LYS A CA 1
ATOM 1620 C C . LYS A 1 207 ? 16.479 -9.127 -15.497 1.00 86.19 207 LYS A C 1
ATOM 1622 O O . LYS A 1 207 ? 16.451 -9.699 -16.585 1.00 86.19 207 LYS A O 1
ATOM 1627 N N . PHE A 1 208 ? 15.635 -9.415 -14.509 1.00 84.50 208 PHE A N 1
ATOM 1628 C CA . PHE A 1 208 ? 14.530 -10.362 -14.648 1.00 84.50 208 PHE A CA 1
ATOM 1629 C C . PHE A 1 208 ? 13.510 -9.881 -15.688 1.00 84.50 208 PHE A C 1
ATOM 1631 O O . PHE A 1 208 ? 13.213 -10.623 -16.617 1.00 84.50 208 PHE A O 1
ATOM 1638 N N . THR A 1 209 ? 13.049 -8.633 -15.591 1.00 82.38 209 THR A N 1
ATOM 1639 C CA . THR A 1 209 ? 12.074 -8.024 -16.508 1.00 82.38 209 THR A CA 1
ATOM 1640 C C . THR A 1 209 ? 12.584 -8.007 -17.949 1.00 82.38 209 THR A C 1
ATOM 1642 O O . THR A 1 209 ? 11.888 -8.442 -18.858 1.00 82.38 209 THR A O 1
ATOM 1645 N N . ILE A 1 210 ? 13.824 -7.570 -18.173 1.00 84.00 210 ILE A N 1
ATOM 1646 C CA . ILE A 1 210 ? 14.376 -7.393 -19.526 1.00 84.00 210 ILE A CA 1
ATOM 1647 C C . ILE A 1 210 ? 14.636 -8.728 -20.236 1.00 84.00 210 ILE A C 1
ATOM 1649 O O . ILE A 1 210 ? 14.481 -8.831 -21.457 1.00 84.00 210 ILE A O 1
ATOM 1653 N N . ASN A 1 211 ? 15.033 -9.754 -19.478 1.00 84.06 211 ASN A N 1
ATOM 1654 C CA . ASN A 1 211 ? 15.273 -11.093 -20.016 1.00 84.06 211 ASN A CA 1
ATOM 1655 C C . ASN A 1 211 ? 14.006 -11.953 -20.061 1.00 84.06 211 ASN A C 1
ATOM 1657 O O . ASN A 1 211 ? 14.074 -13.085 -20.537 1.00 84.06 211 ASN A O 1
ATOM 1661 N N . ASN A 1 212 ? 12.869 -11.455 -19.566 1.00 81.44 212 ASN A N 1
ATOM 1662 C CA . ASN A 1 212 ? 11.617 -12.189 -19.608 1.00 81.44 212 ASN A CA 1
ATOM 1663 C C . ASN A 1 212 ? 11.040 -12.145 -21.036 1.00 81.44 212 ASN A C 1
ATOM 1665 O O . ASN A 1 212 ? 10.636 -11.072 -21.489 1.00 81.44 212 ASN A O 1
ATOM 1669 N N . PRO A 1 213 ? 10.967 -13.284 -21.752 1.00 76.06 213 PRO A N 1
ATOM 1670 C CA . PRO A 1 213 ? 10.452 -13.314 -23.118 1.00 76.06 213 PRO A CA 1
ATOM 1671 C C . PRO A 1 213 ? 8.945 -13.034 -23.194 1.00 76.06 213 PRO A C 1
ATOM 1673 O O . PRO A 1 213 ? 8.447 -12.751 -24.277 1.00 76.06 213 PRO A O 1
ATOM 1676 N N . ALA A 1 214 ? 8.221 -13.110 -22.071 1.00 77.81 214 ALA A N 1
ATOM 1677 C CA . ALA A 1 214 ? 6.793 -12.814 -22.017 1.00 77.81 214 ALA A CA 1
ATOM 1678 C C . ALA A 1 214 ? 6.480 -11.309 -22.067 1.00 77.81 214 ALA A C 1
ATOM 1680 O O . ALA A 1 214 ? 5.335 -10.945 -22.306 1.00 77.81 214 ALA A O 1
ATOM 1681 N N . ILE A 1 215 ? 7.472 -10.442 -21.826 1.00 81.06 215 ILE A N 1
ATOM 1682 C CA . ILE A 1 215 ? 7.287 -8.988 -21.822 1.00 81.06 215 ILE A CA 1
ATOM 1683 C C . ILE A 1 215 ? 7.708 -8.445 -23.188 1.00 81.06 215 ILE A C 1
ATOM 1685 O O . ILE A 1 215 ? 8.878 -8.523 -23.585 1.00 81.06 215 ILE A O 1
ATOM 1689 N N . ASP A 1 216 ? 6.742 -7.898 -23.916 1.00 85.38 216 ASP A N 1
ATOM 1690 C CA . ASP A 1 216 ? 6.967 -7.325 -25.234 1.00 85.38 216 ASP A CA 1
ATOM 1691 C C . ASP A 1 216 ? 7.624 -5.934 -25.155 1.00 85.38 216 ASP A C 1
ATOM 1693 O O . ASP A 1 216 ? 7.807 -5.340 -24.089 1.00 85.38 216 ASP A O 1
ATOM 1697 N N . ASN A 1 217 ? 8.045 -5.411 -26.309 1.00 83.69 217 ASN A N 1
ATOM 1698 C CA . ASN A 1 217 ? 8.708 -4.108 -26.356 1.00 83.69 217 ASN A CA 1
ATOM 1699 C C . ASN A 1 217 ? 7.782 -2.971 -25.912 1.00 83.69 217 ASN A C 1
ATOM 1701 O O . ASN A 1 217 ? 8.273 -2.018 -25.316 1.00 83.69 217 ASN A O 1
ATOM 1705 N N . PHE A 1 218 ? 6.475 -3.067 -26.172 1.00 86.44 218 PHE A N 1
ATOM 1706 C CA . PHE A 1 218 ? 5.522 -2.029 -25.793 1.00 86.44 218 PHE A CA 1
ATOM 1707 C C . PHE A 1 218 ? 5.382 -1.939 -24.268 1.00 86.44 218 PHE A C 1
ATOM 1709 O O . PHE A 1 218 ? 5.527 -0.855 -23.704 1.00 86.44 218 PHE A O 1
ATOM 1716 N N . SER A 1 219 ? 5.209 -3.077 -23.591 1.00 88.00 219 SER A N 1
ATOM 1717 C CA . SER A 1 219 ? 5.146 -3.160 -22.126 1.00 88.00 219 SER A CA 1
ATOM 1718 C C . SER A 1 219 ? 6.423 -2.629 -21.470 1.00 88.00 219 SER A C 1
ATOM 1720 O O . SER A 1 219 ? 6.371 -1.957 -20.440 1.00 88.00 219 SER A O 1
ATOM 1722 N N . MET A 1 220 ? 7.592 -2.882 -22.074 1.00 87.94 220 MET A N 1
ATOM 1723 C CA . MET A 1 220 ? 8.864 -2.326 -21.590 1.00 87.94 220 MET A CA 1
ATOM 1724 C C . MET A 1 220 ? 8.967 -0.810 -21.783 1.00 87.94 220 MET A C 1
ATOM 1726 O O . MET A 1 220 ? 9.484 -0.130 -20.895 1.00 87.94 220 MET A O 1
ATOM 1730 N N . THR A 1 221 ? 8.484 -0.280 -22.910 1.00 88.88 221 THR A N 1
ATOM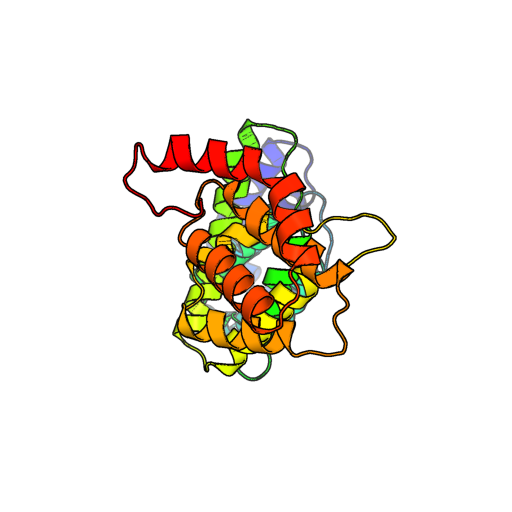 1731 C CA . THR A 1 221 ? 8.398 1.169 -23.145 1.00 88.88 221 THR A CA 1
ATOM 1732 C C . THR A 1 221 ? 7.488 1.827 -22.109 1.00 88.88 221 THR A C 1
ATOM 1734 O O . THR A 1 221 ? 7.910 2.789 -21.468 1.00 88.88 221 THR A O 1
ATOM 1737 N N . ALA A 1 222 ? 6.295 1.268 -21.881 1.00 89.38 222 ALA A N 1
ATOM 1738 C CA . ALA A 1 222 ? 5.341 1.765 -20.890 1.00 89.38 222 ALA A CA 1
ATOM 1739 C C . ALA A 1 222 ? 5.933 1.752 -19.471 1.00 89.38 222 ALA A C 1
ATOM 1741 O O . ALA A 1 222 ? 5.850 2.750 -18.755 1.00 89.38 222 ALA A O 1
ATOM 1742 N N . ALA A 1 223 ? 6.608 0.662 -19.088 1.00 90.44 223 ALA A N 1
ATOM 1743 C CA . ALA A 1 223 ? 7.284 0.565 -17.798 1.00 90.44 223 ALA A CA 1
ATOM 1744 C C . ALA A 1 223 ? 8.327 1.670 -17.610 1.00 90.44 223 ALA A C 1
ATOM 1746 O O . ALA A 1 223 ? 8.345 2.323 -16.568 1.00 90.44 223 ALA A O 1
ATOM 1747 N N . LEU A 1 224 ? 9.173 1.911 -18.616 1.00 90.25 224 LEU A N 1
ATOM 1748 C CA . LEU A 1 224 ? 10.187 2.958 -18.530 1.00 90.25 224 LEU A CA 1
ATOM 1749 C C . LEU A 1 224 ? 9.560 4.359 -18.481 1.00 90.25 224 LEU A C 1
ATOM 1751 O O . LEU A 1 224 ? 9.983 5.167 -17.659 1.00 90.25 224 LEU A O 1
ATOM 1755 N N . GLN A 1 225 ? 8.541 4.642 -19.298 1.00 90.56 225 GLN A N 1
ATOM 1756 C CA . GLN A 1 225 ? 7.829 5.927 -19.263 1.00 90.56 225 GLN A CA 1
ATOM 1757 C C . GLN A 1 225 ? 7.218 6.198 -17.884 1.00 90.56 225 GLN A C 1
ATOM 1759 O O . GLN A 1 225 ? 7.419 7.279 -17.337 1.00 90.56 225 GLN A O 1
ATOM 1764 N N . ARG A 1 226 ? 6.571 5.198 -17.278 1.00 91.00 226 ARG A N 1
ATOM 1765 C CA . ARG A 1 226 ? 5.957 5.315 -15.946 1.00 91.00 226 ARG A CA 1
ATOM 1766 C C . ARG A 1 226 ? 6.983 5.478 -14.825 1.00 91.00 226 ARG A C 1
ATOM 1768 O O . ARG A 1 226 ? 6.736 6.226 -13.887 1.00 91.00 226 ARG A O 1
ATOM 1775 N N . ILE A 1 227 ? 8.151 4.835 -14.929 1.00 91.12 227 ILE A N 1
ATOM 1776 C CA . ILE A 1 227 ? 9.268 5.077 -13.997 1.00 91.12 227 ILE A CA 1
ATOM 1777 C C . ILE A 1 227 ? 9.752 6.529 -14.111 1.00 91.12 227 ILE A C 1
ATOM 1779 O O . ILE A 1 227 ? 10.044 7.154 -13.094 1.00 91.12 227 ILE A O 1
ATOM 1783 N N . VAL A 1 228 ? 9.827 7.083 -15.326 1.00 90.19 228 VAL A N 1
ATOM 1784 C CA . VAL A 1 228 ? 10.175 8.501 -15.526 1.00 90.19 228 VAL A CA 1
ATOM 1785 C C . VAL A 1 228 ? 9.092 9.422 -14.949 1.00 90.19 228 VAL A C 1
ATOM 1787 O O . VAL A 1 228 ? 9.412 10.462 -14.376 1.00 90.19 228 VAL A O 1
ATOM 1790 N N . ASP A 1 229 ? 7.822 9.023 -15.003 1.00 90.19 229 ASP A N 1
ATOM 1791 C CA . ASP A 1 229 ? 6.716 9.774 -14.397 1.00 90.19 229 ASP A CA 1
ATOM 1792 C C . ASP A 1 229 ? 6.768 9.841 -12.871 1.00 90.19 229 ASP A C 1
ATOM 1794 O O . ASP A 1 229 ? 6.297 10.818 -12.288 1.00 90.19 229 ASP A O 1
ATOM 1798 N N . TRP A 1 230 ? 7.463 8.914 -12.209 1.00 91.06 230 TRP A N 1
ATOM 1799 C CA . TRP A 1 230 ? 7.733 9.026 -10.772 1.00 91.06 230 TRP A CA 1
ATOM 1800 C C . TRP A 1 230 ? 8.611 10.225 -10.400 1.00 91.06 230 TRP A C 1
ATOM 1802 O O . TRP A 1 230 ? 8.605 10.618 -9.236 1.00 91.06 230 TRP A O 1
ATOM 1812 N N . LEU A 1 231 ? 9.317 10.856 -11.349 1.00 87.25 231 LEU A N 1
ATOM 1813 C CA . LEU A 1 231 ? 10.020 12.125 -11.099 1.00 87.25 231 LEU A CA 1
ATOM 1814 C C . LEU A 1 231 ? 9.066 13.262 -10.707 1.00 87.25 231 LEU A C 1
ATOM 1816 O O . LEU A 1 231 ? 9.491 14.219 -10.069 1.00 87.25 231 LEU A O 1
ATOM 1820 N N . GLN A 1 232 ? 7.782 13.155 -11.062 1.00 86.25 232 GLN A N 1
ATOM 1821 C CA . GLN A 1 232 ? 6.758 14.131 -10.683 1.00 86.25 232 GLN A CA 1
ATOM 1822 C C . GLN A 1 232 ? 6.291 13.959 -9.227 1.00 86.25 232 GLN A C 1
ATOM 1824 O O . GLN A 1 232 ? 5.595 14.823 -8.695 1.00 86.25 232 GLN A O 1
ATOM 1829 N N . TRP A 1 233 ? 6.641 12.846 -8.571 1.00 89.25 233 TRP A N 1
ATOM 1830 C CA . TRP A 1 233 ? 6.195 12.570 -7.213 1.00 89.25 233 TRP A CA 1
ATOM 1831 C C . TRP A 1 233 ? 6.975 13.420 -6.182 1.00 89.25 233 TRP A C 1
ATOM 1833 O O . TRP A 1 233 ? 8.205 13.354 -6.148 1.00 89.25 233 TRP A O 1
ATOM 1843 N N . PRO A 1 234 ? 6.311 14.194 -5.294 1.00 85.31 234 PRO A N 1
ATOM 1844 C CA . PRO A 1 234 ? 6.981 15.231 -4.493 1.00 85.31 234 PRO A CA 1
ATOM 1845 C C . PRO A 1 234 ? 8.071 14.737 -3.536 1.00 85.31 234 PRO A C 1
ATOM 1847 O O . PRO A 1 234 ? 9.044 15.441 -3.269 1.00 85.31 234 PRO A O 1
ATOM 1850 N N . THR A 1 235 ? 7.913 13.534 -2.983 1.00 82.94 235 THR A N 1
ATOM 1851 C CA . THR A 1 235 ? 8.874 12.942 -2.038 1.00 82.94 235 THR A CA 1
ATOM 1852 C C . THR A 1 235 ? 9.859 11.999 -2.720 1.00 82.94 235 THR A C 1
ATOM 1854 O O . THR A 1 235 ? 10.683 11.389 -2.038 1.00 82.94 235 THR A O 1
ATOM 1857 N N . ALA A 1 236 ? 9.815 11.885 -4.050 1.00 79.62 236 ALA A N 1
ATOM 1858 C CA . ALA A 1 236 ? 10.606 10.916 -4.784 1.00 79.62 236 ALA A CA 1
ATOM 1859 C C . ALA A 1 236 ? 12.111 11.131 -4.581 1.00 79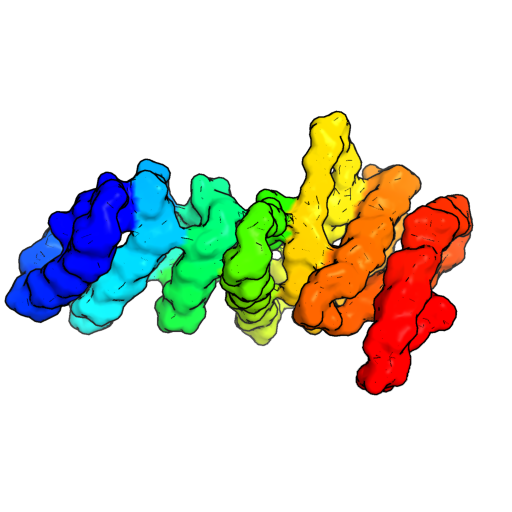.62 236 ALA A C 1
ATOM 1861 O O . ALA A 1 236 ? 12.658 12.231 -4.705 1.00 79.62 236 ALA A O 1
ATOM 1862 N N . ARG A 1 237 ? 12.802 10.040 -4.253 1.00 81.81 237 ARG A N 1
ATOM 1863 C CA . ARG A 1 237 ? 14.259 9.983 -4.113 1.00 81.81 237 ARG A CA 1
ATOM 1864 C C . ARG A 1 237 ? 14.765 8.727 -4.799 1.00 81.81 237 ARG A C 1
ATOM 1866 O O . ARG A 1 237 ? 14.073 7.714 -4.820 1.00 81.81 237 ARG A O 1
ATOM 1873 N N . ASN A 1 238 ? 15.988 8.787 -5.313 1.00 83.69 238 ASN A N 1
ATOM 1874 C CA . ASN A 1 238 ? 16.670 7.663 -5.959 1.00 83.69 238 ASN A CA 1
ATOM 1875 C C . ASN A 1 238 ? 15.974 7.132 -7.233 1.00 83.69 238 ASN A C 1
ATOM 1877 O O . ASN A 1 238 ? 16.295 6.034 -7.687 1.00 83.69 238 ASN A O 1
ATOM 1881 N N . ILE A 1 239 ? 15.026 7.876 -7.822 1.00 87.12 239 ILE A N 1
ATOM 1882 C CA . ILE A 1 239 ? 14.357 7.492 -9.082 1.00 87.12 239 ILE A CA 1
ATOM 1883 C C . ILE A 1 239 ? 15.344 7.503 -10.253 1.00 87.12 239 ILE A C 1
ATOM 1885 O O . ILE A 1 239 ? 15.256 6.679 -11.158 1.00 87.12 239 ILE A O 1
ATOM 1889 N N . ASP A 1 240 ? 16.345 8.376 -10.202 1.00 85.81 240 ASP A N 1
ATOM 1890 C CA . ASP A 1 240 ? 17.482 8.388 -11.118 1.00 85.81 240 ASP A CA 1
ATOM 1891 C C . ASP A 1 240 ? 18.156 7.010 -11.200 1.00 85.81 240 ASP A C 1
ATOM 1893 O O . ASP A 1 240 ? 18.427 6.513 -12.292 1.00 85.81 240 ASP A O 1
ATOM 1897 N N . GLN A 1 241 ? 18.334 6.320 -10.066 1.00 87.06 241 GLN A N 1
ATOM 1898 C CA . GLN A 1 241 ? 18.914 4.974 -10.051 1.00 87.06 241 GLN A CA 1
ATOM 1899 C C . GLN A 1 241 ? 18.025 3.954 -10.769 1.00 87.06 241 GLN A C 1
ATOM 1901 O O . GLN A 1 241 ? 18.549 3.069 -11.449 1.00 87.06 241 GLN A O 1
ATOM 1906 N N . TRP A 1 242 ? 16.700 4.086 -10.650 1.00 89.19 242 TRP A N 1
ATOM 1907 C CA . TRP A 1 242 ? 15.731 3.259 -11.372 1.00 89.19 242 TRP A CA 1
ATOM 1908 C C . TRP A 1 242 ? 15.841 3.458 -12.876 1.00 89.19 242 TRP A C 1
ATOM 1910 O O . TRP A 1 242 ? 16.022 2.486 -13.613 1.00 89.19 242 TRP A O 1
ATOM 1920 N N . ILE A 1 243 ? 15.793 4.716 -13.311 1.00 89.50 243 ILE A N 1
ATOM 1921 C CA . ILE A 1 243 ? 15.874 5.094 -14.721 1.00 89.50 243 ILE A CA 1
ATOM 1922 C C . ILE A 1 243 ? 17.207 4.611 -15.302 1.00 89.50 243 ILE A C 1
ATOM 1924 O O . ILE A 1 243 ? 17.221 3.851 -16.269 1.00 89.50 243 ILE A O 1
ATOM 1928 N N . ILE A 1 244 ? 18.334 4.941 -14.663 1.00 88.38 244 ILE A N 1
ATOM 1929 C CA . ILE A 1 244 ? 19.677 4.561 -15.124 1.00 88.38 244 ILE A CA 1
ATOM 1930 C C . ILE A 1 244 ? 19.839 3.037 -15.188 1.00 88.38 244 ILE A C 1
ATOM 1932 O O . ILE A 1 244 ? 20.405 2.521 -16.157 1.00 88.38 244 ILE A O 1
ATOM 1936 N N . ALA A 1 245 ? 19.365 2.294 -14.181 1.00 89.12 245 ALA A N 1
ATOM 1937 C CA . ALA A 1 245 ? 19.443 0.834 -14.186 1.00 89.12 245 ALA A CA 1
ATOM 1938 C C . ALA A 1 245 ? 18.644 0.233 -15.351 1.00 89.12 245 ALA A C 1
ATOM 1940 O O . ALA A 1 245 ? 19.140 -0.672 -16.029 1.00 89.12 245 ALA A O 1
ATOM 1941 N N . PHE A 1 246 ? 17.446 0.760 -15.617 1.00 88.88 246 PHE A N 1
ATOM 1942 C CA . PHE A 1 246 ? 16.590 0.296 -16.705 1.00 88.88 246 PHE A CA 1
ATOM 1943 C C . PHE A 1 246 ? 17.181 0.628 -18.082 1.00 88.88 246 PHE A C 1
ATOM 1945 O O . PHE A 1 246 ? 17.289 -0.259 -18.931 1.00 88.88 246 PHE A O 1
ATOM 1952 N N . LEU A 1 247 ? 17.666 1.861 -18.280 1.00 89.25 247 LEU A N 1
ATOM 1953 C CA . LEU A 1 247 ? 18.337 2.296 -19.512 1.00 89.25 247 LEU A CA 1
ATOM 1954 C C . LEU A 1 247 ? 19.575 1.436 -19.812 1.00 89.25 247 LEU A C 1
ATOM 1956 O O . LEU A 1 247 ? 19.719 0.911 -20.919 1.00 89.25 247 LEU A O 1
ATOM 1960 N N . LYS A 1 248 ? 20.447 1.223 -18.812 1.00 89.19 248 LYS A N 1
ATOM 1961 C CA . LYS A 1 248 ? 21.632 0.353 -18.941 1.00 89.19 248 LYS A CA 1
ATOM 1962 C C . LYS A 1 248 ? 21.243 -1.088 -19.263 1.00 89.19 248 LYS A C 1
ATOM 1964 O O . LYS A 1 248 ? 21.892 -1.724 -20.094 1.00 89.19 248 LYS A O 1
ATOM 1969 N N . GLY A 1 249 ? 20.186 -1.596 -18.631 1.00 87.62 249 GLY A N 1
ATOM 1970 C CA . GLY A 1 249 ? 19.660 -2.929 -18.899 1.00 87.62 249 GLY A CA 1
ATOM 1971 C C . GLY A 1 249 ? 19.191 -3.091 -20.348 1.00 87.62 249 GLY A C 1
ATOM 1972 O O . GLY A 1 249 ? 19.578 -4.053 -21.011 1.00 87.62 249 GLY A O 1
ATOM 1973 N N . LEU A 1 250 ? 18.403 -2.140 -20.861 1.00 87.12 250 LEU A N 1
ATOM 1974 C CA . LEU A 1 250 ? 17.894 -2.160 -22.238 1.00 87.12 250 LEU A CA 1
ATOM 1975 C C . LEU A 1 250 ? 19.021 -2.023 -23.269 1.00 87.12 250 LEU A C 1
ATOM 1977 O O . LEU A 1 250 ? 19.018 -2.715 -24.291 1.00 87.12 250 LEU A O 1
ATOM 1981 N N . ALA A 1 251 ? 20.014 -1.176 -22.985 1.00 87.75 251 ALA A N 1
ATOM 1982 C CA . ALA A 1 251 ? 21.200 -1.026 -23.822 1.00 87.75 251 ALA A CA 1
ATOM 1983 C C . ALA A 1 251 ? 22.012 -2.330 -23.901 1.00 87.75 251 ALA A C 1
ATOM 1985 O O . ALA A 1 251 ? 22.457 -2.711 -24.985 1.00 87.75 251 ALA A O 1
ATOM 1986 N N . ALA A 1 252 ? 22.157 -3.055 -22.785 1.00 88.38 252 ALA A N 1
ATOM 1987 C CA . ALA A 1 252 ? 22.882 -4.327 -22.742 1.00 88.38 252 ALA A CA 1
ATOM 1988 C C . ALA A 1 252 ? 22.243 -5.411 -23.630 1.00 88.38 252 ALA A C 1
ATOM 1990 O O . ALA A 1 252 ? 22.958 -6.218 -24.224 1.00 88.38 252 ALA A O 1
ATOM 1991 N N . VAL A 1 253 ? 20.913 -5.402 -23.772 1.00 86.75 253 VAL A N 1
ATOM 1992 C CA . VAL A 1 253 ? 20.176 -6.301 -24.681 1.00 86.75 253 VAL A CA 1
ATOM 1993 C C . VAL A 1 253 ? 19.895 -5.686 -26.058 1.00 86.75 253 VAL A C 1
ATOM 1995 O O . VAL A 1 253 ? 19.121 -6.243 -26.834 1.00 86.75 253 VAL A O 1
ATOM 1998 N N . LYS A 1 254 ? 20.532 -4.552 -26.382 1.00 86.31 254 LYS A N 1
ATOM 1999 C CA . LYS A 1 254 ? 20.448 -3.857 -27.678 1.00 86.31 254 LYS A CA 1
ATOM 2000 C C . LYS A 1 254 ? 19.029 -3.432 -28.091 1.00 86.31 254 LYS A C 1
ATOM 2002 O O . LYS A 1 254 ? 18.743 -3.314 -29.283 1.00 86.31 254 LYS A O 1
ATOM 2007 N N . ARG A 1 255 ? 18.137 -3.147 -27.134 1.00 85.12 255 ARG A N 1
ATOM 2008 C CA . ARG A 1 255 ? 16.780 -2.621 -27.400 1.00 85.12 255 ARG A CA 1
ATOM 2009 C C . ARG A 1 255 ? 16.791 -1.091 -27.568 1.00 85.12 255 ARG A C 1
ATOM 2011 O O . ARG A 1 255 ? 16.109 -0.367 -26.851 1.00 85.12 255 ARG A O 1
ATOM 2018 N N . TYR A 1 256 ? 17.585 -0.590 -28.516 1.00 87.50 256 TYR A N 1
ATOM 2019 C CA . TYR A 1 256 ? 17.800 0.853 -28.711 1.00 87.50 256 TYR A CA 1
ATOM 2020 C C . TYR A 1 256 ? 16.561 1.613 -29.195 1.00 87.50 256 TYR A C 1
ATOM 2022 O O . TYR A 1 256 ? 16.422 2.790 -28.888 1.00 87.50 256 TYR A O 1
ATOM 2030 N N . SER A 1 257 ? 15.639 0.955 -29.901 1.00 85.81 257 SER A N 1
ATOM 2031 C CA . SER A 1 257 ? 14.389 1.583 -30.350 1.00 85.81 257 SER A CA 1
ATOM 2032 C C . SER A 1 257 ? 13.522 2.066 -29.184 1.00 85.81 257 SER A C 1
ATOM 2034 O O . SER A 1 257 ? 12.929 3.136 -29.273 1.00 85.81 257 SER A O 1
ATOM 2036 N N . ILE A 1 258 ? 13.491 1.312 -28.078 1.00 87.12 258 ILE A N 1
ATOM 2037 C CA . ILE A 1 258 ? 12.786 1.700 -26.847 1.00 87.12 258 ILE A CA 1
ATOM 2038 C C . ILE A 1 258 ? 13.451 2.935 -26.240 1.00 87.12 258 ILE A C 1
ATOM 2040 O O . ILE A 1 258 ? 12.771 3.892 -25.892 1.00 87.12 258 ILE A O 1
ATOM 2044 N N . LEU A 1 259 ? 14.785 2.923 -26.153 1.00 86.94 259 LEU A N 1
ATOM 2045 C CA . LEU A 1 259 ? 15.557 4.034 -25.597 1.00 86.94 259 LEU A CA 1
ATOM 2046 C C . LEU A 1 259 ? 15.287 5.334 -26.360 1.00 86.94 259 LEU A C 1
ATOM 2048 O O . LEU A 1 259 ? 14.937 6.327 -25.739 1.00 86.94 259 LEU A O 1
ATOM 2052 N N . ILE A 1 260 ? 15.372 5.300 -27.693 1.00 86.00 260 ILE A N 1
ATOM 2053 C CA . ILE A 1 260 ? 15.110 6.469 -28.546 1.00 86.00 260 ILE A CA 1
ATOM 2054 C C . ILE A 1 260 ? 13.684 6.984 -28.326 1.00 86.00 260 ILE A C 1
ATOM 2056 O O . ILE A 1 260 ? 13.506 8.158 -28.024 1.00 86.00 260 ILE A O 1
ATOM 2060 N N . SER A 1 261 ? 12.685 6.099 -28.399 1.00 87.25 261 SER A N 1
ATOM 2061 C CA . SER A 1 261 ? 11.275 6.482 -28.263 1.00 87.25 261 SER A CA 1
ATOM 2062 C C . SER A 1 261 ? 10.958 7.114 -26.904 1.00 87.25 261 SER A C 1
ATOM 2064 O O . SER A 1 261 ? 10.249 8.119 -26.844 1.00 87.25 261 SER A O 1
ATOM 2066 N N . VAL A 1 262 ? 11.489 6.563 -25.807 1.00 87.38 262 VAL A N 1
ATOM 2067 C CA . VAL A 1 262 ? 11.258 7.144 -24.479 1.00 87.38 262 VAL A CA 1
ATOM 2068 C C . VAL A 1 262 ? 12.013 8.456 -24.308 1.00 87.38 262 VAL A C 1
ATOM 2070 O O . VAL A 1 262 ? 11.444 9.398 -23.760 1.00 87.38 262 VAL A O 1
ATOM 2073 N N . THR A 1 263 ? 13.252 8.552 -24.798 1.00 87.25 263 THR A N 1
ATOM 2074 C CA . THR A 1 263 ? 14.007 9.810 -24.768 1.00 87.25 263 THR A CA 1
ATOM 2075 C C . THR A 1 263 ? 13.258 10.903 -25.525 1.00 87.25 263 THR A C 1
ATOM 2077 O O . THR A 1 263 ? 12.998 11.948 -24.942 1.00 87.25 263 THR A O 1
ATOM 2080 N N . GLU A 1 264 ? 12.822 10.659 -26.762 1.00 87.81 264 GLU A N 1
ATOM 2081 C CA . GLU A 1 264 ? 12.039 11.631 -27.542 1.00 87.81 264 GLU A CA 1
ATOM 2082 C C . GLU A 1 264 ? 10.760 12.069 -26.812 1.00 87.81 264 GLU A C 1
ATOM 2084 O O . GLU A 1 264 ? 10.411 13.246 -26.831 1.00 87.81 264 GLU A O 1
ATOM 2089 N N . SER A 1 265 ? 10.088 11.144 -26.122 1.00 87.44 265 SER A N 1
ATOM 2090 C CA . SER A 1 265 ? 8.832 11.426 -25.421 1.00 87.44 265 SER A CA 1
ATOM 2091 C C . SER A 1 265 ? 8.994 12.131 -24.070 1.00 87.44 265 SER A C 1
ATOM 2093 O O . SER A 1 265 ? 8.054 12.798 -23.641 1.00 87.44 265 SER A O 1
ATOM 2095 N N . LYS A 1 266 ? 10.107 11.933 -23.351 1.00 88.44 266 LYS A N 1
ATOM 2096 C CA . LYS A 1 266 ? 10.238 12.334 -21.936 1.00 88.44 266 LYS A CA 1
ATOM 2097 C C . LYS A 1 266 ? 11.420 13.268 -21.646 1.00 88.44 266 LYS A C 1
ATOM 2099 O O . LYS A 1 266 ? 11.565 13.704 -20.505 1.00 88.44 266 LYS A O 1
ATOM 2104 N N . ILE A 1 267 ? 12.243 13.614 -22.641 1.00 85.56 267 ILE A N 1
ATOM 2105 C CA . ILE A 1 267 ? 13.428 14.475 -22.462 1.00 85.56 267 ILE A CA 1
ATOM 2106 C C . ILE A 1 267 ? 13.097 15.827 -21.815 1.00 85.56 267 ILE A C 1
ATOM 2108 O O . ILE A 1 267 ? 13.813 16.268 -20.920 1.00 85.56 267 ILE A O 1
ATOM 2112 N N . GLU A 1 268 ? 11.991 16.462 -22.206 1.00 84.69 268 GLU A N 1
ATOM 2113 C CA . GLU A 1 268 ? 11.587 17.766 -21.663 1.00 84.69 268 GLU A CA 1
ATOM 2114 C C . GLU A 1 268 ? 11.239 17.679 -20.171 1.00 84.69 268 GLU A C 1
ATOM 2116 O O . GLU A 1 268 ? 11.628 18.541 -19.382 1.00 84.69 268 GLU A O 1
ATOM 2121 N N . GLN A 1 269 ? 10.561 16.602 -19.765 1.00 85.31 269 GLN A N 1
ATOM 2122 C CA . GLN A 1 269 ? 10.210 16.341 -18.369 1.00 85.31 269 GLN A CA 1
ATOM 2123 C C . GLN A 1 269 ? 11.458 16.115 -17.512 1.00 85.31 269 GLN A C 1
ATOM 2125 O O . GLN A 1 269 ? 11.561 16.680 -16.423 1.00 85.31 269 GLN A O 1
ATOM 2130 N N . VAL A 1 270 ? 12.415 15.324 -18.008 1.00 81.62 270 VAL A N 1
ATOM 2131 C CA . VAL A 1 270 ? 13.683 15.076 -17.305 1.00 81.62 270 VAL A CA 1
ATOM 2132 C C . VAL A 1 270 ? 14.501 16.364 -17.204 1.00 81.62 270 VAL A C 1
ATOM 2134 O O . VAL A 1 270 ? 14.983 16.688 -16.124 1.00 81.62 270 VAL A O 1
ATOM 2137 N N . SER A 1 271 ? 14.589 17.149 -18.282 1.00 80.44 271 SER A N 1
ATOM 2138 C CA . SER A 1 271 ? 15.310 18.427 -18.275 1.00 80.44 271 SER A CA 1
ATOM 2139 C C . SER A 1 271 ? 14.726 19.419 -17.267 1.00 80.44 271 SER A C 1
ATOM 2141 O O . SER A 1 271 ? 15.476 20.063 -16.534 1.00 80.44 271 SER A O 1
ATOM 2143 N N . LYS A 1 272 ? 13.393 19.505 -17.164 1.00 80.25 272 LYS A N 1
ATOM 2144 C CA . LYS A 1 272 ? 12.736 20.331 -16.144 1.00 80.25 272 LYS A CA 1
ATOM 2145 C C . LYS A 1 272 ? 13.076 19.862 -14.725 1.00 80.25 272 LYS A C 1
ATOM 2147 O O . LYS A 1 272 ? 13.405 20.691 -13.881 1.00 80.25 272 LYS A O 1
ATOM 2152 N N . TYR A 1 273 ? 13.025 18.553 -14.481 1.00 78.12 273 TYR A N 1
ATOM 2153 C CA . TYR A 1 273 ? 13.379 17.974 -13.184 1.00 78.12 273 TYR A CA 1
ATOM 2154 C C . TYR A 1 273 ? 14.836 18.270 -12.802 1.00 78.12 273 TYR A C 1
ATOM 2156 O O . TYR A 1 273 ? 15.107 18.637 -11.662 1.00 78.12 273 TYR A O 1
ATOM 2164 N N . GLU A 1 274 ? 15.777 18.163 -13.740 1.00 71.50 274 GLU A N 1
ATOM 2165 C CA . GLU A 1 274 ? 17.192 18.433 -13.463 1.00 71.50 274 GLU A CA 1
ATOM 2166 C C . GLU A 1 274 ? 17.482 19.894 -13.153 1.00 71.50 274 GLU A C 1
ATOM 2168 O O . GLU A 1 274 ? 18.238 20.174 -12.230 1.00 71.50 274 GLU A O 1
ATOM 2173 N N . LEU A 1 275 ? 16.830 20.833 -13.840 1.00 69.31 275 LEU A N 1
ATOM 2174 C CA . LEU A 1 275 ? 16.950 22.256 -13.509 1.00 69.31 275 LEU A CA 1
ATOM 2175 C C . LEU A 1 275 ? 16.510 22.542 -12.062 1.00 69.31 275 LEU A C 1
ATOM 2177 O O . LEU A 1 275 ? 17.109 23.370 -11.373 1.00 69.31 275 LEU A O 1
ATOM 2181 N N . GLU A 1 276 ? 15.484 21.838 -11.584 1.00 67.44 276 GLU A N 1
ATOM 2182 C CA . GLU A 1 276 ? 15.014 21.916 -10.199 1.00 67.44 276 GLU A CA 1
ATOM 2183 C C . GLU A 1 276 ? 15.947 21.149 -9.230 1.00 67.44 276 GLU A C 1
ATOM 2185 O O . GLU A 1 276 ? 16.160 21.585 -8.093 1.00 67.44 276 GLU A O 1
ATOM 2190 N N . ALA A 1 277 ? 16.564 20.046 -9.667 1.00 62.72 277 ALA A N 1
ATOM 2191 C CA . ALA A 1 277 ? 17.440 19.187 -8.862 1.00 62.72 277 ALA A CA 1
ATOM 2192 C C . ALA A 1 277 ? 18.887 19.703 -8.718 1.00 62.72 277 ALA A C 1
ATOM 2194 O O . ALA A 1 277 ? 19.479 19.527 -7.648 1.00 62.72 277 ALA A O 1
ATOM 2195 N N . ASP A 1 278 ? 19.436 20.383 -9.728 1.00 58.12 278 ASP A N 1
ATOM 2196 C CA . ASP A 1 278 ? 20.777 20.991 -9.719 1.00 58.12 278 ASP A CA 1
ATOM 2197 C C . ASP A 1 278 ? 20.885 22.111 -8.681 1.00 58.12 278 ASP A C 1
ATOM 2199 O O . ASP A 1 278 ? 21.925 22.286 -8.043 1.00 58.12 278 ASP A O 1
ATOM 2203 N N . SER A 1 279 ? 19.777 22.804 -8.403 1.00 57.38 279 SER A N 1
ATOM 2204 C CA . SER A 1 279 ? 19.691 23.749 -7.282 1.00 57.38 279 SER A CA 1
ATOM 2205 C C . SER A 1 279 ? 19.860 23.078 -5.903 1.00 57.38 279 SER A C 1
ATOM 2207 O O . SER A 1 279 ? 20.211 23.743 -4.928 1.00 57.38 279 SER A O 1
ATOM 2209 N N . ASN A 1 280 ? 19.669 21.752 -5.835 1.00 52.94 280 ASN A N 1
ATOM 2210 C CA . ASN A 1 280 ? 19.684 20.919 -4.629 1.00 52.94 280 ASN A CA 1
ATOM 2211 C C . ASN A 1 280 ? 20.798 19.843 -4.621 1.00 52.94 280 ASN A C 1
ATOM 2213 O O . ASN A 1 280 ? 20.844 19.026 -3.696 1.00 52.94 280 ASN A O 1
ATOM 2217 N N . GLY A 1 281 ? 21.689 19.816 -5.622 1.00 53.72 281 GLY A N 1
ATOM 2218 C CA . GLY A 1 281 ? 22.843 18.907 -5.685 1.00 53.72 281 GLY A CA 1
ATOM 2219 C C . GLY A 1 281 ? 22.519 17.416 -5.884 1.00 53.72 281 GLY A C 1
ATOM 2220 O O . GLY A 1 281 ? 23.257 16.567 -5.377 1.00 53.72 281 GLY A O 1
ATOM 2221 N N . ARG A 1 282 ? 21.424 17.067 -6.577 1.00 50.72 282 ARG A N 1
ATOM 2222 C CA . ARG A 1 282 ? 21.036 15.667 -6.857 1.00 50.72 282 ARG A CA 1
ATOM 2223 C C . ARG A 1 282 ? 21.251 15.291 -8.334 1.00 50.72 282 ARG A C 1
ATOM 2225 O O . ARG A 1 282 ? 20.604 15.884 -9.174 1.00 50.72 282 ARG A O 1
ATOM 2232 N N . SER A 1 283 ? 22.106 14.278 -8.558 1.00 57.25 283 SER A N 1
ATOM 2233 C CA . SER A 1 283 ? 22.256 13.324 -9.694 1.00 57.25 283 SER A CA 1
ATOM 2234 C C . SER A 1 283 ? 21.782 13.718 -11.110 1.00 57.25 283 SER A C 1
ATOM 2236 O O . SER A 1 283 ? 20.615 14.055 -11.277 1.00 57.25 283 SER A O 1
ATOM 2238 N N . SER A 1 284 ? 22.631 13.518 -12.140 1.00 60.12 284 SER A N 1
ATOM 2239 C CA . SER A 1 284 ? 22.243 13.675 -13.560 1.00 60.12 284 SER A CA 1
ATOM 2240 C C . SER A 1 284 ? 21.774 12.358 -14.200 1.00 60.12 284 SER A C 1
ATOM 2242 O O . SER A 1 284 ? 22.422 11.306 -14.120 1.00 60.12 284 SER A O 1
ATOM 2244 N N . ILE A 1 285 ? 20.585 12.433 -14.793 1.00 66.12 285 ILE A N 1
ATOM 2245 C CA . ILE A 1 285 ? 19.941 11.452 -15.668 1.00 66.12 285 ILE A CA 1
ATOM 2246 C C . ILE A 1 285 ? 20.274 11.778 -17.139 1.00 66.12 285 ILE A C 1
ATOM 2248 O O . ILE A 1 285 ? 20.386 10.842 -17.938 1.00 66.12 285 ILE A O 1
ATOM 2252 N N . LEU A 1 286 ? 20.433 13.066 -17.483 1.00 61.16 286 LEU A N 1
ATOM 2253 C CA . LEU A 1 286 ? 20.949 13.576 -18.762 1.00 61.16 286 LEU A CA 1
ATOM 2254 C C . LEU A 1 286 ? 22.474 13.448 -18.865 1.00 61.16 286 LEU A C 1
ATOM 2256 O O . LEU A 1 286 ? 23.180 13.583 -17.831 1.00 61.16 286 LEU A O 1
#

InterPro domains:
  IPR049407 Ubiquitin carboxyl-terminal hydrolase 38-like, N-terminal domain [PF21246] (4-270)

pLDDT: mean 88.15, std 8.43, range [50.72, 97.19]